Protein AF-A0A3C0EM94-F1 (afdb_monomer_lite)

Structure (mmCIF, N/CA/C/O backbone):
data_AF-A0A3C0EM94-F1
#
_entry.id   AF-A0A3C0EM94-F1
#
loop_
_atom_site.group_PDB
_atom_site.id
_atom_site.type_symbol
_atom_site.label_atom_id
_atom_site.label_alt_id
_atom_site.label_comp_id
_atom_site.label_asym_id
_atom_site.label_entity_id
_atom_site.label_seq_id
_atom_site.pdbx_PDB_ins_code
_atom_site.Cartn_x
_atom_site.Cartn_y
_atom_site.Cartn_z
_atom_site.occupancy
_atom_site.B_iso_or_equiv
_atom_site.auth_seq_id
_atom_site.auth_comp_id
_atom_site.auth_asym_id
_atom_site.auth_atom_id
_atom_site.pdbx_PDB_model_num
ATOM 1 N N . SER A 1 1 ? -42.326 4.559 44.329 1.00 45.78 1 SER A N 1
ATOM 2 C CA . SER A 1 1 ? -42.150 3.685 43.153 1.00 45.78 1 SER A CA 1
ATOM 3 C C . SER A 1 1 ? -40.694 3.763 42.731 1.00 45.78 1 SER A C 1
ATOM 5 O O . SER A 1 1 ? -40.239 4.816 42.312 1.00 45.78 1 SER A O 1
ATOM 7 N N . HIS A 1 2 ? -39.934 2.692 42.957 1.00 42.72 2 HIS A N 1
ATOM 8 C CA . HIS A 1 2 ? -38.521 2.611 42.589 1.00 42.72 2 HIS A CA 1
ATOM 9 C C . HIS A 1 2 ? -38.397 2.424 41.073 1.00 42.72 2 HIS A C 1
ATOM 11 O O . HIS A 1 2 ? -38.688 1.345 40.566 1.00 42.72 2 HIS A O 1
ATOM 17 N N . THR A 1 3 ? -37.964 3.449 40.345 1.00 49.56 3 THR A N 1
ATOM 18 C CA . THR A 1 3 ? -37.398 3.264 39.005 1.00 49.56 3 THR A CA 1
ATOM 19 C C . THR A 1 3 ? -35.931 2.904 39.175 1.00 49.56 3 THR A C 1
ATOM 21 O O . THR A 1 3 ? -35.095 3.750 39.486 1.00 49.56 3 THR A O 1
ATOM 24 N N . VAL A 1 4 ? -35.656 1.608 39.050 1.00 52.59 4 VAL A N 1
ATOM 25 C CA . VAL A 1 4 ? -34.315 1.033 38.952 1.00 52.59 4 VAL A CA 1
ATOM 26 C C . VAL A 1 4 ? -33.587 1.729 37.804 1.00 52.59 4 VAL A C 1
ATOM 28 O O . VAL A 1 4 ? -34.083 1.754 36.679 1.00 52.59 4 VAL A O 1
ATOM 31 N N . GLY A 1 5 ? -32.441 2.337 38.118 1.00 50.72 5 GLY A N 1
ATOM 32 C CA . GLY A 1 5 ? -31.583 3.008 37.153 1.00 50.72 5 GLY A CA 1
ATOM 33 C C . GLY A 1 5 ? -31.164 2.039 36.056 1.00 50.72 5 GLY A C 1
ATOM 34 O O . GLY A 1 5 ? -30.482 1.048 36.317 1.00 50.72 5 GLY A O 1
ATOM 35 N N . GLN A 1 6 ? -31.587 2.318 34.826 1.00 58.25 6 GLN A N 1
ATOM 36 C CA . GLN A 1 6 ? -31.004 1.676 33.662 1.00 58.25 6 GLN A CA 1
ATOM 37 C C . GLN A 1 6 ? -29.592 2.234 33.493 1.00 58.25 6 GLN A C 1
ATOM 39 O O . GLN A 1 6 ? -29.409 3.368 33.058 1.00 58.25 6 GLN A O 1
ATOM 44 N N . ASN A 1 7 ? -28.590 1.446 33.878 1.00 53.03 7 ASN A N 1
ATOM 45 C CA . ASN A 1 7 ? -27.208 1.722 33.516 1.00 53.03 7 ASN A CA 1
ATOM 46 C C . ASN A 1 7 ? -27.078 1.518 32.004 1.00 53.03 7 ASN A C 1
ATOM 48 O O . ASN A 1 7 ? -26.992 0.387 31.525 1.00 53.03 7 ASN A O 1
ATOM 52 N N . VAL A 1 8 ? -27.101 2.619 31.252 1.00 62.50 8 VAL A N 1
ATOM 53 C CA . VAL A 1 8 ? -26.772 2.624 29.826 1.00 62.50 8 VAL A CA 1
ATOM 54 C C . VAL A 1 8 ? -25.312 2.193 29.710 1.00 62.50 8 VAL A C 1
ATOM 56 O O . VAL A 1 8 ? -24.401 2.934 30.071 1.00 62.50 8 VAL A O 1
ATOM 59 N N . THR A 1 9 ? -25.089 0.954 29.279 1.00 63.19 9 THR A N 1
ATOM 60 C CA . THR A 1 9 ? -23.738 0.440 29.049 1.00 63.19 9 THR A CA 1
ATOM 61 C C . THR A 1 9 ? -23.296 0.960 27.689 1.00 63.19 9 THR A C 1
ATOM 63 O O . THR A 1 9 ? -23.836 0.541 26.669 1.00 63.19 9 THR A O 1
ATOM 66 N N . GLN A 1 10 ? -22.366 1.914 27.666 1.00 67.06 10 GLN A N 1
ATOM 67 C CA . GLN A 1 10 ? -21.742 2.345 26.417 1.00 67.06 10 GLN A CA 1
ATOM 68 C C . GLN A 1 10 ? -20.903 1.189 25.864 1.00 67.06 10 GLN A C 1
ATOM 70 O O . GLN A 1 10 ? -20.010 0.685 26.544 1.00 67.06 10 GLN A O 1
ATOM 75 N N . VAL A 1 11 ? -21.217 0.751 24.645 1.00 73.56 11 VAL A N 1
ATOM 76 C CA . VAL A 1 11 ? -20.490 -0.313 23.947 1.00 73.56 11 VAL A CA 1
ATOM 77 C C . VAL A 1 11 ? -19.697 0.326 22.819 1.00 73.56 11 VAL A C 1
ATOM 79 O O . VAL A 1 11 ? -20.284 0.754 21.832 1.00 73.56 11 VAL A O 1
ATOM 82 N N . SER A 1 12 ? -18.375 0.381 22.960 1.00 83.94 12 SER A N 1
ATOM 83 C CA . SER A 1 12 ? -17.473 0.786 21.878 1.00 83.94 12 SER A CA 1
ATOM 84 C C . SER A 1 12 ? -17.062 -0.434 21.060 1.00 83.94 12 SER A C 1
ATOM 86 O O . SER A 1 12 ? -16.768 -1.490 21.625 1.00 83.94 12 SER A O 1
ATOM 88 N N . VAL A 1 13 ? -17.030 -0.294 19.736 1.00 89.50 13 VAL A N 1
ATOM 89 C CA . VAL A 1 13 ? -16.733 -1.387 18.806 1.00 89.50 13 VAL A CA 1
ATOM 90 C C . VAL A 1 13 ? -15.580 -1.007 17.890 1.00 89.50 13 VAL A C 1
ATOM 92 O O . VAL A 1 13 ? -15.567 0.054 17.267 1.00 89.50 13 VAL A O 1
ATOM 95 N N . THR A 1 14 ? -14.630 -1.927 17.774 1.00 91.12 14 THR A N 1
ATOM 96 C CA . THR A 1 14 ? -13.482 -1.817 16.881 1.00 91.12 14 THR A CA 1
ATOM 97 C C . THR A 1 14 ? -13.530 -2.943 15.856 1.00 91.12 14 THR A C 1
ATOM 99 O O . THR A 1 14 ? -13.679 -4.109 16.225 1.00 91.12 14 THR A O 1
ATOM 102 N N . VAL A 1 15 ? -13.399 -2.600 14.575 1.00 93.38 15 VAL A N 1
ATOM 103 C CA . VAL A 1 15 ? -13.449 -3.547 13.456 1.00 93.38 15 VAL A CA 1
ATOM 104 C C . VAL A 1 15 ? -12.111 -3.536 12.725 1.00 93.38 15 VAL A C 1
ATOM 106 O O . VAL A 1 15 ? -11.741 -2.547 12.095 1.00 93.38 15 VAL A O 1
ATOM 109 N N . ASN A 1 16 ? -11.396 -4.657 12.787 1.00 94.12 16 ASN A N 1
ATOM 110 C CA . ASN A 1 16 ? -10.109 -4.819 12.116 1.00 94.12 16 ASN A CA 1
ATOM 111 C C . ASN A 1 16 ? -10.324 -5.503 10.769 1.00 94.12 16 ASN A C 1
ATOM 113 O O . ASN A 1 16 ? -10.858 -6.612 10.723 1.00 94.12 16 ASN A O 1
ATOM 117 N N . ILE A 1 17 ? -9.875 -4.873 9.687 1.00 94.56 17 ILE A N 1
ATOM 118 C CA . ILE A 1 17 ? -10.061 -5.393 8.330 1.00 94.56 17 ILE A CA 1
ATOM 119 C C . ILE A 1 17 ? -8.686 -5.696 7.718 1.00 94.56 17 ILE A C 1
ATOM 121 O O . ILE A 1 17 ? -7.847 -4.797 7.653 1.00 94.56 17 ILE A O 1
ATOM 125 N N . PRO A 1 18 ? -8.420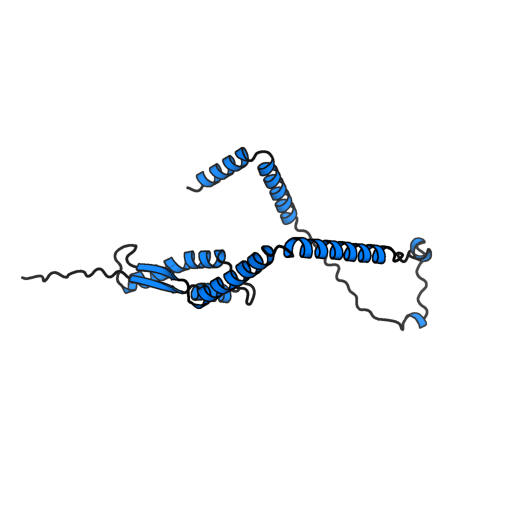 -6.936 7.272 1.00 94.44 18 PRO A N 1
ATOM 126 C CA . PRO A 1 18 ? -7.166 -7.285 6.600 1.00 94.44 18 PRO A CA 1
ATOM 127 C C . PRO A 1 18 ? -6.931 -6.480 5.312 1.00 94.44 18 PRO A C 1
ATOM 129 O O . PRO A 1 18 ? -7.873 -6.262 4.549 1.00 94.44 18 PRO A O 1
ATOM 132 N N . ARG A 1 19 ? -5.679 -6.105 5.011 1.00 91.81 19 ARG A N 1
ATOM 133 C CA . ARG A 1 19 ? -5.297 -5.448 3.739 1.00 91.81 19 ARG A CA 1
ATOM 134 C C . ARG A 1 19 ? -5.747 -6.253 2.512 1.00 91.81 19 ARG A C 1
ATOM 136 O O . ARG A 1 19 ? -6.286 -5.688 1.560 1.00 91.81 19 ARG A O 1
ATOM 143 N N . THR A 1 20 ? -5.598 -7.574 2.561 1.00 91.31 20 THR A N 1
ATOM 144 C CA . THR A 1 20 ? -6.048 -8.539 1.537 1.00 91.31 20 THR A CA 1
ATOM 145 C C . THR A 1 20 ? -7.516 -8.389 1.127 1.00 91.31 20 THR A C 1
ATOM 147 O O . THR A 1 20 ? -7.840 -8.627 -0.037 1.00 91.31 20 THR A O 1
ATOM 150 N N . TYR A 1 21 ? -8.405 -7.937 2.019 1.00 92.38 21 TYR A N 1
ATOM 151 C CA . TYR A 1 21 ? -9.803 -7.655 1.667 1.00 92.38 21 TYR A CA 1
ATOM 152 C C . TYR A 1 21 ? -9.917 -6.522 0.634 1.00 92.38 21 TYR A C 1
ATOM 154 O O . TYR A 1 21 ? -10.627 -6.654 -0.366 1.00 92.38 21 TYR A O 1
ATOM 162 N N . PHE A 1 22 ? -9.184 -5.425 0.845 1.00 92.12 22 PHE A N 1
ATOM 163 C CA . PHE A 1 22 ? -9.180 -4.279 -0.068 1.00 92.12 22 PHE A CA 1
ATOM 164 C C . PHE A 1 22 ? -8.508 -4.638 -1.396 1.00 92.12 22 PHE A C 1
ATOM 166 O O . PHE A 1 22 ? -9.052 -4.345 -2.460 1.00 92.12 22 PHE A O 1
ATOM 173 N N . VAL A 1 23 ? -7.390 -5.369 -1.343 1.00 90.19 23 VAL A N 1
ATOM 174 C CA . VAL A 1 23 ? -6.701 -5.889 -2.537 1.00 90.19 23 VAL A CA 1
ATOM 175 C C . VAL A 1 23 ? -7.633 -6.762 -3.379 1.00 90.19 23 VAL A C 1
ATOM 177 O O . VAL A 1 23 ? -7.757 -6.551 -4.586 1.00 90.19 23 VAL A O 1
ATOM 180 N N . GLY A 1 24 ? -8.336 -7.710 -2.750 1.00 88.75 24 GLY A N 1
ATOM 181 C CA . GLY A 1 24 ? -9.283 -8.590 -3.434 1.00 88.75 24 GLY A CA 1
ATOM 182 C C . GLY A 1 24 ? -10.396 -7.812 -4.134 1.00 88.75 24 GLY A C 1
ATOM 183 O O . GLY A 1 24 ? -10.719 -8.093 -5.286 1.00 88.75 24 GLY A O 1
ATOM 184 N N . ARG A 1 25 ? -10.930 -6.773 -3.488 1.00 89.75 25 ARG A N 1
ATOM 185 C CA . ARG A 1 25 ? -11.947 -5.900 -4.088 1.00 89.75 25 ARG A CA 1
ATOM 186 C C . ARG A 1 25 ? -11.452 -5.110 -5.295 1.00 89.75 25 ARG A C 1
ATOM 188 O O . ARG A 1 25 ? -12.186 -4.988 -6.277 1.00 89.75 25 ARG A O 1
ATOM 195 N N . ILE A 1 26 ? -10.236 -4.572 -5.232 1.00 89.62 26 ILE A N 1
ATOM 196 C CA . ILE A 1 26 ? -9.635 -3.826 -6.348 1.00 89.62 26 ILE A CA 1
ATOM 197 C C . ILE A 1 26 ? -9.438 -4.757 -7.550 1.00 89.62 26 ILE A C 1
ATOM 199 O O . ILE A 1 26 ? -9.823 -4.404 -8.668 1.00 89.62 26 ILE A O 1
ATOM 203 N N . LYS A 1 27 ? -8.936 -5.976 -7.306 1.00 87.62 27 LYS A N 1
ATOM 204 C CA . LYS A 1 27 ? -8.784 -7.014 -8.336 1.00 87.62 27 LYS A CA 1
ATOM 205 C C . LYS A 1 27 ? -10.128 -7.433 -8.940 1.00 87.62 27 LYS A C 1
ATOM 207 O O . LYS A 1 27 ? -10.249 -7.504 -10.157 1.00 87.62 27 LYS A O 1
ATOM 212 N N . MET A 1 28 ? -11.170 -7.621 -8.123 1.00 84.06 28 MET A N 1
ATOM 213 C CA . MET A 1 28 ? -12.522 -7.958 -8.607 1.00 84.06 28 MET A CA 1
ATOM 214 C C . MET A 1 28 ? -13.139 -6.879 -9.506 1.00 84.06 28 MET A C 1
ATOM 216 O O . MET A 1 28 ? -13.949 -7.193 -10.372 1.00 84.06 28 MET A O 1
ATOM 220 N N . ARG A 1 29 ? -12.768 -5.610 -9.314 1.00 82.56 29 ARG A N 1
ATOM 221 C CA . ARG A 1 29 ? -13.215 -4.496 -10.162 1.00 82.56 29 ARG A CA 1
ATOM 222 C C . ARG A 1 29 ? -12.409 -4.342 -11.455 1.00 82.56 29 ARG A C 1
ATOM 224 O O . ARG A 1 29 ? -12.747 -3.468 -12.246 1.00 82.56 29 ARG A O 1
ATOM 231 N N . GLY A 1 30 ? -11.356 -5.137 -11.656 1.00 76.00 30 GLY A N 1
ATOM 232 C CA . GLY A 1 30 ? -10.484 -5.041 -12.830 1.00 76.00 30 GLY A CA 1
ATOM 233 C C . GLY A 1 30 ? -9.676 -3.742 -12.897 1.00 76.00 30 GLY A C 1
ATOM 234 O O . GLY A 1 30 ? -9.257 -3.344 -13.977 1.00 76.00 30 GLY A O 1
ATOM 235 N N . VAL A 1 31 ? -9.493 -3.062 -11.758 1.00 66.38 31 VAL A N 1
ATOM 236 C CA . VAL A 1 31 ? -8.734 -1.799 -11.675 1.00 66.38 31 VAL A CA 1
ATOM 237 C C . VAL A 1 31 ? -7.229 -2.068 -11.733 1.00 66.38 31 VAL A C 1
ATOM 239 O O . VAL A 1 31 ? -6.497 -1.288 -12.327 1.00 66.38 31 VAL A O 1
ATOM 242 N N . ALA A 1 32 ? -6.785 -3.213 -11.206 1.00 62.69 32 ALA A N 1
ATOM 243 C CA . ALA A 1 32 ? -5.450 -3.743 -11.455 1.00 62.69 32 ALA A CA 1
ATOM 244 C C . ALA A 1 32 ? -5.496 -4.710 -12.650 1.00 62.69 32 ALA A C 1
ATOM 246 O O . ALA A 1 32 ? -6.350 -5.599 -12.705 1.00 62.69 32 ALA A O 1
ATOM 247 N N . ALA A 1 33 ? -4.589 -4.537 -13.613 1.00 53.25 33 ALA A N 1
ATOM 248 C CA . ALA A 1 33 ? -4.493 -5.406 -14.781 1.00 53.25 33 ALA A CA 1
ATOM 249 C C . ALA A 1 33 ? -3.998 -6.811 -14.379 1.00 53.25 33 ALA A C 1
ATOM 251 O O . ALA A 1 33 ? -2.836 -6.996 -14.017 1.00 53.25 33 ALA A O 1
ATOM 252 N N . GLY A 1 34 ? -4.874 -7.815 -14.471 1.00 63.50 34 GLY A N 1
ATOM 253 C CA . GLY A 1 34 ? -4.520 -9.223 -14.256 1.00 63.50 34 GLY A CA 1
ATOM 254 C C . GLY A 1 34 ? -4.060 -9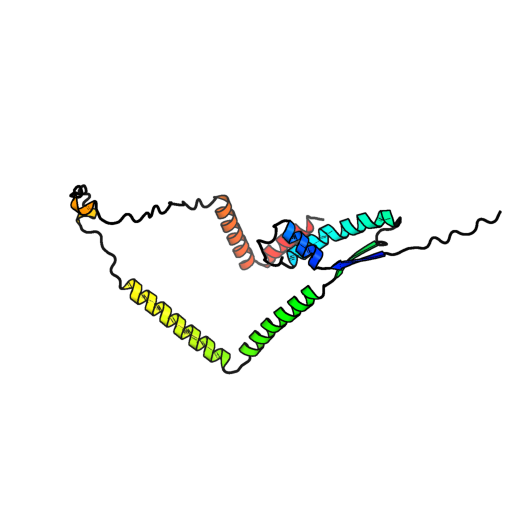.541 -12.827 1.00 63.50 34 GLY A C 1
ATOM 255 O O . GLY A 1 34 ? -4.683 -9.124 -11.854 1.00 63.50 34 GLY A O 1
ATOM 256 N N . ASP A 1 35 ? -2.972 -10.307 -12.701 1.00 62.38 35 ASP A N 1
ATOM 257 C CA . ASP A 1 35 ? -2.413 -10.733 -11.407 1.00 62.38 35 ASP A CA 1
ATOM 258 C C . ASP A 1 35 ? -1.606 -9.646 -10.677 1.00 62.38 35 ASP A C 1
ATOM 260 O O . ASP A 1 35 ? -1.184 -9.868 -9.537 1.00 62.38 35 ASP A O 1
ATOM 264 N N . ALA A 1 36 ? -1.418 -8.471 -11.292 1.00 72.69 36 ALA A N 1
ATOM 265 C CA . ALA A 1 36 ? -0.646 -7.379 -10.711 1.00 72.69 36 ALA A CA 1
ATOM 266 C C . ALA A 1 36 ? -1.192 -6.984 -9.330 1.00 72.69 36 ALA A C 1
ATOM 268 O O . ALA A 1 36 ? -2.405 -6.876 -9.113 1.00 72.69 36 ALA A O 1
ATOM 269 N N . GLU A 1 37 ? -0.290 -6.809 -8.364 1.00 78.81 37 GLU A N 1
ATOM 270 C CA . GLU A 1 37 ? -0.681 -6.333 -7.044 1.00 78.81 37 GLU A CA 1
ATOM 271 C C . GLU A 1 37 ? -1.043 -4.842 -7.128 1.00 78.81 37 GLU A C 1
ATOM 273 O O . GLU A 1 37 ? -0.265 -4.074 -7.700 1.00 78.81 37 GLU A O 1
ATOM 278 N N . PRO A 1 38 ? -2.212 -4.426 -6.601 1.00 85.25 38 PRO A N 1
ATOM 279 C CA . PRO A 1 38 ? -2.580 -3.021 -6.538 1.00 85.25 38 PRO A CA 1
ATOM 280 C C . PRO A 1 38 ? -1.513 -2.199 -5.821 1.00 85.25 38 PRO A C 1
ATOM 282 O O . PRO A 1 38 ? -0.927 -2.639 -4.827 1.00 85.25 38 PRO A O 1
ATOM 285 N N . THR A 1 39 ? -1.291 -0.991 -6.319 1.00 87.44 39 THR A N 1
ATOM 286 C CA . THR A 1 39 ? -0.403 -0.020 -5.687 1.00 87.44 39 THR A CA 1
ATOM 287 C C . THR A 1 39 ? -0.944 0.397 -4.318 1.00 87.44 39 THR A C 1
ATOM 289 O O . THR A 1 39 ? -2.145 0.322 -4.046 1.00 87.44 39 THR A O 1
ATOM 292 N N . GLU A 1 40 ? -0.058 0.857 -3.432 1.00 85.88 40 GLU A N 1
ATOM 293 C C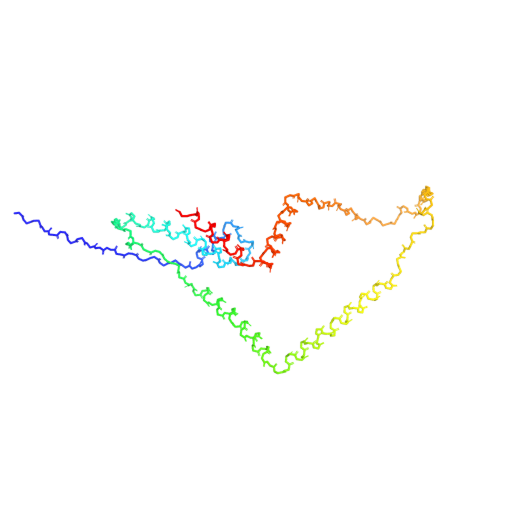A . GLU A 1 40 ? -0.468 1.269 -2.084 1.00 85.88 40 GLU A CA 1
ATOM 294 C C . GLU A 1 40 ? -1.431 2.469 -2.116 1.00 85.88 40 GLU A C 1
ATOM 296 O O . GLU A 1 40 ? -2.356 2.537 -1.310 1.00 85.88 40 GLU A O 1
ATOM 301 N N . ASP A 1 41 ? -1.293 3.354 -3.106 1.00 88.38 41 ASP A N 1
ATOM 302 C CA . ASP A 1 41 ? -2.195 4.492 -3.303 1.00 88.38 41 ASP A CA 1
ATOM 303 C C . ASP A 1 41 ? -3.612 4.042 -3.692 1.00 88.38 41 ASP A C 1
ATOM 305 O O . ASP A 1 41 ? -4.603 4.561 -3.172 1.00 88.38 41 ASP A O 1
ATOM 309 N N . GLU A 1 42 ? -3.736 3.029 -4.557 1.00 88.81 42 GLU A N 1
ATOM 310 C CA . GLU A 1 42 ? -5.031 2.443 -4.927 1.00 88.81 42 GLU A CA 1
ATOM 311 C C . GLU A 1 42 ? -5.710 1.769 -3.732 1.00 88.81 42 GLU A C 1
ATOM 313 O O . GLU A 1 42 ? -6.926 1.886 -3.548 1.00 88.81 42 GLU A O 1
ATOM 318 N N . ILE A 1 43 ? -4.922 1.093 -2.895 1.00 90.75 43 ILE A N 1
ATOM 319 C CA . ILE A 1 43 ? -5.406 0.459 -1.668 1.00 90.75 43 ILE A CA 1
ATOM 320 C C . ILE A 1 43 ? -5.873 1.522 -0.683 1.00 90.75 43 ILE A C 1
ATOM 322 O O . ILE A 1 43 ? -6.988 1.422 -0.173 1.00 90.75 43 ILE A O 1
ATOM 326 N N . GLN A 1 44 ? -5.087 2.574 -0.464 1.00 91.81 44 GLN A N 1
ATOM 327 C CA . GLN A 1 44 ? -5.453 3.652 0.448 1.00 91.81 44 GLN A CA 1
ATOM 328 C C . GLN A 1 44 ? -6.708 4.403 -0.027 1.00 91.81 44 GLN A C 1
ATOM 330 O O . GLN A 1 44 ? -7.570 4.766 0.783 1.00 91.81 44 GLN A O 1
ATOM 335 N N . ALA A 1 45 ? -6.863 4.590 -1.339 1.00 92.25 45 ALA A N 1
ATOM 336 C CA . ALA A 1 45 ? -8.072 5.155 -1.928 1.00 92.25 45 ALA A CA 1
ATOM 337 C C . ALA A 1 45 ? -9.306 4.268 -1.687 1.00 92.25 45 ALA A C 1
ATOM 339 O O . ALA A 1 45 ? -10.387 4.787 -1.396 1.00 92.25 45 ALA A O 1
ATOM 340 N N . GLU A 1 46 ? -9.165 2.943 -1.774 1.00 92.12 46 GLU A N 1
ATOM 341 C CA . GLU A 1 46 ? -10.249 2.002 -1.471 1.00 92.12 46 GLU A CA 1
ATOM 342 C C . GLU A 1 46 ? -10.590 1.989 0.024 1.00 92.12 46 GLU A C 1
ATOM 344 O O . GLU A 1 46 ? -11.762 2.054 0.392 1.00 92.12 46 GLU A O 1
ATOM 349 N N . VAL A 1 47 ? -9.578 1.983 0.892 1.00 94.19 47 VAL A N 1
ATOM 350 C CA . VAL A 1 47 ? -9.732 2.052 2.353 1.00 94.19 47 VAL A CA 1
ATOM 351 C C . VAL A 1 47 ? -10.520 3.300 2.751 1.00 94.19 47 VAL A C 1
ATOM 353 O O . VAL A 1 47 ? -11.479 3.214 3.516 1.00 94.19 47 VAL A O 1
ATOM 356 N N . THR A 1 48 ? -10.177 4.453 2.177 1.00 94.56 48 THR A N 1
ATOM 357 C CA . THR A 1 48 ? -10.828 5.736 2.489 1.00 94.56 48 THR A CA 1
ATOM 358 C C . THR A 1 48 ? -12.308 5.748 2.089 1.00 94.56 48 THR A C 1
ATOM 360 O O . THR A 1 48 ? -13.122 6.400 2.740 1.00 94.56 48 THR A O 1
ATOM 363 N N . LYS A 1 49 ? -12.684 4.990 1.053 1.00 92.62 49 LYS A N 1
ATOM 364 C CA . LYS A 1 49 ? -14.079 4.838 0.612 1.00 92.62 49 LYS A CA 1
ATOM 365 C C . LYS A 1 49 ? -14.851 3.822 1.451 1.00 92.62 49 LYS A C 1
ATOM 367 O O . LYS A 1 49 ? -16.036 4.009 1.713 1.00 92.62 49 LYS A O 1
ATOM 372 N N . GLU A 1 50 ? -14.197 2.738 1.857 1.00 93.56 50 GLU A N 1
ATOM 373 C CA . GLU A 1 50 ? -14.872 1.579 2.440 1.00 93.56 50 GLU A CA 1
ATOM 374 C C . GLU A 1 50 ? -14.958 1.596 3.963 1.00 93.56 50 GLU A C 1
ATOM 376 O O . GLU A 1 50 ? -15.957 1.123 4.504 1.00 93.56 50 GLU A O 1
ATOM 381 N N . LEU A 1 51 ? -13.977 2.162 4.672 1.00 94.50 51 LEU A N 1
ATOM 382 C CA . LEU A 1 51 ? -14.048 2.239 6.135 1.00 94.50 51 LEU A CA 1
ATOM 383 C C . LEU A 1 51 ? -15.299 2.992 6.625 1.00 94.50 51 LEU A C 1
ATOM 385 O O . LEU A 1 51 ? -16.009 2.422 7.456 1.00 94.50 51 LEU A O 1
ATOM 389 N N . PRO A 1 52 ? -15.660 4.180 6.089 1.00 94.06 52 PRO A N 1
ATOM 390 C CA . PRO A 1 52 ? -16.873 4.880 6.518 1.00 94.06 52 PRO A CA 1
ATOM 391 C C . PRO A 1 52 ? -18.138 4.064 6.248 1.00 94.06 52 PRO A C 1
ATOM 393 O O . PRO A 1 52 ? -19.021 3.977 7.093 1.00 94.06 52 PRO A O 1
ATOM 396 N N . ARG A 1 53 ? -18.194 3.376 5.100 1.00 93.31 53 ARG A N 1
ATOM 397 C CA . ARG A 1 53 ? -19.319 2.503 4.749 1.00 93.31 53 ARG A CA 1
ATOM 398 C C . ARG A 1 53 ? -19.489 1.362 5.754 1.00 93.31 53 ARG A C 1
ATOM 400 O O . ARG A 1 53 ? -20.618 1.015 6.093 1.00 93.31 53 ARG A O 1
ATOM 407 N N . ILE A 1 54 ? -18.392 0.757 6.207 1.00 92.38 54 ILE A N 1
ATOM 408 C CA . ILE A 1 54 ? -18.423 -0.314 7.212 1.00 92.38 54 ILE A CA 1
ATOM 409 C C . ILE A 1 54 ? -18.857 0.246 8.573 1.00 92.38 54 ILE A C 1
ATOM 411 O O . ILE A 1 54 ? -19.689 -0.366 9.245 1.00 92.38 54 ILE A O 1
ATOM 415 N N . GLU A 1 55 ? -18.359 1.422 8.963 1.00 92.62 55 GLU A N 1
ATOM 416 C CA . GLU A 1 55 ? -18.793 2.108 10.188 1.00 92.62 55 GLU A CA 1
ATOM 417 C C . GLU A 1 55 ? -20.303 2.405 10.167 1.00 92.62 55 GLU A C 1
ATOM 419 O O . GLU A 1 55 ? -21.005 2.106 11.139 1.00 92.62 55 GLU A O 1
ATOM 424 N N . ASP A 1 56 ? -20.827 2.894 9.041 1.00 91.94 56 ASP A N 1
ATOM 425 C CA . ASP A 1 56 ? -22.251 3.195 8.848 1.00 91.94 56 ASP A CA 1
ATOM 426 C C . ASP A 1 56 ? -23.136 1.941 8.885 1.00 91.94 56 ASP A C 1
ATOM 428 O O . ASP A 1 56 ? -24.277 1.999 9.340 1.00 91.94 56 ASP A O 1
ATOM 432 N N . GLN A 1 57 ? -22.626 0.787 8.444 1.00 90.69 57 GLN A N 1
ATOM 433 C CA . GLN A 1 57 ? -23.357 -0.484 8.505 1.00 90.69 57 GLN A CA 1
ATOM 434 C C . GLN A 1 57 ? -23.442 -1.051 9.925 1.00 90.69 57 GLN A C 1
ATOM 436 O O . GLN A 1 57 ? -24.452 -1.655 10.288 1.00 90.69 57 GLN A O 1
ATOM 441 N N . VAL A 1 58 ? -22.397 -0.867 10.733 1.00 91.12 58 VAL A N 1
ATOM 442 C CA . VAL A 1 58 ? -22.320 -1.420 12.094 1.00 91.12 58 VAL A CA 1
ATOM 443 C C . VAL A 1 58 ? -23.006 -0.511 13.116 1.00 91.12 58 VAL A C 1
ATOM 445 O O . VAL A 1 58 ? -23.637 -1.008 14.049 1.00 91.12 58 VAL A O 1
ATOM 448 N N . SER A 1 59 ? -22.949 0.808 12.924 1.00 89.31 59 SER A N 1
ATOM 449 C CA . SER A 1 59 ? -23.557 1.806 13.817 1.00 89.31 59 SER A CA 1
ATOM 450 C C . SER A 1 59 ? -25.029 1.532 14.191 1.00 89.31 59 SER A C 1
ATOM 452 O O . SER A 1 59 ? -25.334 1.529 15.390 1.00 89.31 59 SER A O 1
ATOM 454 N N . PRO A 1 60 ? -25.954 1.237 13.249 1.00 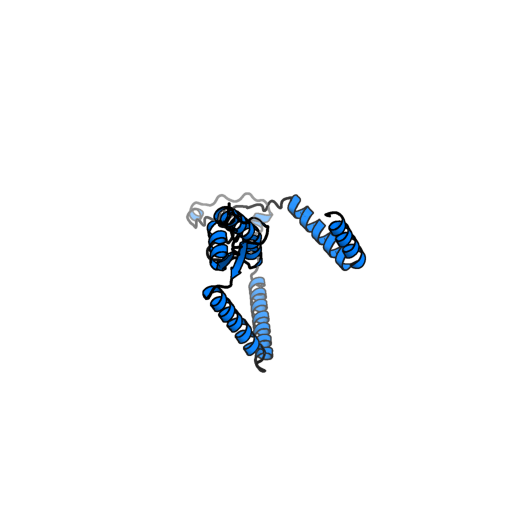89.19 60 PRO A N 1
ATOM 455 C CA . PRO A 1 60 ? -27.348 0.945 13.591 1.00 89.19 60 PRO A CA 1
ATOM 456 C C . PRO A 1 60 ? -27.526 -0.386 14.334 1.00 89.19 60 PRO A C 1
ATOM 458 O O . PRO A 1 60 ? -28.465 -0.518 15.116 1.00 89.19 60 PRO A O 1
ATOM 461 N N . LEU A 1 61 ? -26.630 -1.362 14.145 1.00 86.88 61 LEU A N 1
ATOM 462 C CA . LEU A 1 61 ? -26.733 -2.680 14.788 1.00 86.88 61 LEU A CA 1
ATOM 463 C C . LEU A 1 61 ? -26.479 -2.617 16.296 1.00 86.88 61 LEU A C 1
ATOM 465 O O . LEU A 1 61 ? -27.006 -3.438 17.043 1.00 86.88 61 LEU A O 1
ATOM 469 N N . ILE A 1 62 ? -25.695 -1.635 16.742 1.00 85.50 62 ILE A N 1
ATOM 470 C CA . ILE A 1 62 ? -25.371 -1.430 18.158 1.00 85.50 62 ILE A CA 1
ATOM 471 C C . ILE A 1 62 ? -26.080 -0.218 18.765 1.00 85.50 62 ILE A C 1
ATOM 473 O O . ILE A 1 62 ? -25.807 0.135 19.909 1.00 85.50 62 ILE A O 1
ATOM 477 N N . SER A 1 63 ? -26.984 0.425 18.014 1.00 82.19 63 SER A N 1
ATOM 478 C CA . SER A 1 63 ? -27.636 1.677 18.425 1.00 82.19 63 SER A CA 1
ATOM 479 C C . SER A 1 63 ? -26.623 2.741 18.873 1.00 82.19 63 SER A C 1
ATOM 481 O O . SER A 1 63 ? -26.812 3.396 19.899 1.00 82.19 63 SER A O 1
ATOM 483 N N . ALA A 1 64 ? -25.519 2.884 18.129 1.00 78.44 64 ALA A N 1
ATOM 484 C CA . ALA A 1 64 ? -24.481 3.862 18.437 1.00 78.44 64 ALA A CA 1
ATOM 485 C C . ALA A 1 64 ? -25.078 5.278 18.439 1.00 78.44 64 ALA A C 1
ATOM 487 O O . ALA A 1 64 ? -25.568 5.750 17.415 1.00 78.44 64 ALA A O 1
ATOM 488 N N . ALA A 1 65 ? -25.050 5.942 19.597 1.00 69.38 65 ALA A N 1
ATOM 489 C CA . ALA A 1 65 ? -25.621 7.278 19.763 1.00 69.38 65 ALA A CA 1
ATOM 490 C C . ALA A 1 65 ? -24.710 8.388 19.207 1.00 69.38 65 ALA A C 1
ATOM 492 O O . ALA A 1 65 ? -25.208 9.386 18.692 1.00 69.38 65 ALA A O 1
ATOM 493 N N . ASP A 1 66 ? -23.388 8.193 19.273 1.00 75.25 66 ASP A N 1
ATOM 494 C CA . ASP A 1 66 ? -22.383 9.210 18.957 1.00 75.25 66 ASP A CA 1
ATOM 495 C C . ASP A 1 66 ? -21.436 8.771 17.829 1.00 75.25 66 ASP A C 1
ATOM 497 O O . ASP A 1 66 ? -21.094 7.591 17.680 1.00 75.25 66 ASP A O 1
ATOM 501 N N . LYS A 1 67 ? -20.938 9.749 17.059 1.00 68.12 67 LYS A N 1
ATOM 502 C CA . LYS A 1 67 ? -19.877 9.517 16.067 1.00 68.12 67 LYS A CA 1
ATOM 503 C C . LYS A 1 67 ? -18.589 9.098 16.785 1.00 68.12 67 LYS A C 1
ATOM 505 O O . LYS A 1 67 ? -18.074 9.835 17.618 1.00 68.12 67 LYS A O 1
ATOM 510 N N . GLY A 1 68 ? -18.049 7.933 16.423 1.00 74.44 68 GLY A N 1
ATOM 511 C CA . GLY A 1 68 ? -16.794 7.395 16.967 1.00 74.44 68 GLY A CA 1
ATOM 512 C C . GLY A 1 68 ? -16.937 6.226 17.944 1.00 74.44 68 GLY A C 1
ATOM 513 O O . GLY A 1 68 ? -15.923 5.681 18.368 1.00 74.44 68 GLY A O 1
ATOM 514 N N . VAL A 1 69 ? -18.166 5.799 18.247 1.00 84.44 69 VAL A N 1
ATOM 515 C CA . VAL A 1 69 ? -18.437 4.554 18.990 1.00 84.44 69 VAL A CA 1
ATOM 516 C C . VAL A 1 69 ? -18.028 3.319 18.179 1.00 84.44 69 VAL A C 1
ATOM 518 O O . VAL A 1 69 ? -17.565 2.330 18.745 1.00 84.44 69 VAL A O 1
ATOM 521 N N . VAL A 1 70 ? -18.159 3.395 16.854 1.00 88.94 70 VAL A N 1
ATOM 522 C CA . VAL A 1 70 ? -17.655 2.397 15.909 1.00 88.94 70 VAL A CA 1
ATOM 523 C C . VAL A 1 70 ? -16.427 2.962 15.215 1.00 88.94 70 VAL A C 1
ATOM 525 O O . VAL A 1 70 ? -16.469 4.086 14.708 1.00 88.94 70 VAL A O 1
ATOM 528 N N . LYS A 1 71 ? -15.347 2.180 15.186 1.00 91.81 71 LYS A N 1
ATOM 529 C CA . LYS A 1 71 ? -14.155 2.483 14.395 1.00 91.81 71 LYS A CA 1
ATOM 530 C C . LYS A 1 71 ? -13.697 1.284 13.595 1.00 91.81 71 LYS A C 1
ATOM 532 O O . LYS A 1 71 ? -13.488 0.208 14.155 1.00 91.81 71 LYS A O 1
ATOM 537 N N . ALA A 1 72 ? -13.532 1.492 12.296 1.00 93.56 72 ALA A N 1
ATOM 538 C CA . ALA A 1 72 ? -12.973 0.507 11.393 1.00 93.56 72 ALA A CA 1
ATOM 539 C C . ALA A 1 72 ? -11.555 0.923 10.999 1.00 93.56 72 ALA A C 1
ATOM 541 O O . ALA A 1 72 ? -11.300 2.084 10.682 1.00 93.56 72 ALA A O 1
ATOM 542 N N . HIS A 1 73 ? -10.626 -0.028 10.989 1.00 94.38 73 HIS A N 1
ATOM 543 C CA . HIS A 1 73 ? -9.268 0.232 10.527 1.00 94.38 73 HIS A CA 1
ATOM 544 C C . HIS A 1 73 ? -8.692 -0.952 9.765 1.00 94.38 73 HIS A C 1
ATOM 546 O O . HIS A 1 73 ? -8.976 -2.120 10.046 1.00 94.38 73 HIS A O 1
ATOM 552 N N . MET A 1 74 ? -7.851 -0.625 8.787 1.00 94.38 74 MET A N 1
ATOM 553 C CA . MET A 1 74 ? -7.073 -1.619 8.068 1.00 94.38 74 MET A CA 1
ATOM 554 C C . MET A 1 74 ? -5.926 -2.112 8.954 1.00 94.38 74 MET A C 1
ATOM 556 O O . MET A 1 74 ? -5.235 -1.314 9.589 1.00 94.38 74 MET A O 1
ATOM 560 N N . ILE A 1 75 ? -5.712 -3.425 8.975 1.00 93.06 75 ILE A N 1
ATOM 561 C CA . ILE A 1 75 ? -4.541 -4.047 9.590 1.00 93.06 75 ILE A CA 1
ATOM 562 C C . ILE A 1 75 ? -3.688 -4.750 8.527 1.00 93.06 75 ILE A C 1
ATOM 564 O O . ILE A 1 75 ? -4.241 -5.326 7.583 1.00 93.06 75 ILE A O 1
ATOM 568 N N . PRO A 1 76 ? -2.352 -4.760 8.680 1.00 89.06 76 PRO A N 1
ATOM 569 C CA . PRO A 1 76 ? -1.497 -5.637 7.894 1.00 89.06 76 PRO A CA 1
ATOM 570 C C . PRO A 1 76 ? -1.842 -7.097 8.196 1.00 89.06 76 PRO A C 1
ATOM 572 O O . PRO A 1 76 ? -1.953 -7.489 9.359 1.00 89.06 76 PRO A O 1
ATOM 575 N N . ASP A 1 77 ? -1.999 -7.906 7.157 1.00 87.19 77 ASP A N 1
ATOM 576 C CA . ASP A 1 77 ? -2.163 -9.353 7.289 1.00 87.19 77 ASP A CA 1
ATOM 577 C C . ASP A 1 77 ? -0.811 -10.080 7.160 1.00 87.19 77 ASP A C 1
ATOM 579 O O . ASP A 1 77 ? 0.150 -9.522 6.619 1.00 87.19 77 ASP A O 1
ATOM 583 N N . PRO A 1 78 ? -0.678 -11.307 7.695 1.00 81.50 78 PRO A N 1
ATOM 584 C CA . PRO A 1 78 ? 0.586 -12.036 7.675 1.00 81.50 78 PRO A CA 1
ATOM 585 C C . PRO A 1 78 ? 1.143 -12.257 6.265 1.00 81.50 78 PRO A C 1
ATOM 587 O O . PRO A 1 78 ? 2.361 -12.258 6.114 1.00 81.50 78 PRO A O 1
ATOM 590 N N . GLU A 1 79 ? 0.300 -12.396 5.238 1.00 78.25 79 GLU A N 1
ATOM 591 C CA . GLU A 1 79 ? 0.754 -12.522 3.847 1.00 78.25 79 GLU A CA 1
ATOM 592 C C . GLU A 1 79 ? 1.389 -11.218 3.359 1.00 78.25 79 GLU A C 1
ATOM 594 O O . GLU A 1 79 ? 2.518 -11.234 2.872 1.00 78.25 79 GLU A O 1
ATOM 599 N N . SER A 1 80 ? 0.736 -10.078 3.597 1.00 73.75 80 SER A N 1
ATOM 600 C CA . SER A 1 80 ? 1.276 -8.751 3.282 1.00 73.75 80 SER A CA 1
ATOM 601 C C . SER A 1 80 ? 2.573 -8.446 4.043 1.00 73.75 80 SER A C 1
ATOM 603 O O . SER A 1 80 ? 3.513 -7.886 3.482 1.00 73.75 80 SER A O 1
ATOM 605 N N . LEU A 1 81 ? 2.682 -8.884 5.302 1.00 78.44 81 LEU A N 1
ATOM 606 C CA . LEU A 1 81 ? 3.906 -8.755 6.096 1.00 78.44 81 LEU A CA 1
ATOM 607 C C . LEU A 1 81 ? 5.036 -9.648 5.571 1.00 78.44 81 LEU A C 1
ATOM 609 O O . LEU A 1 81 ? 6.199 -9.237 5.578 1.00 78.44 81 LEU A O 1
ATOM 613 N N . LEU A 1 82 ? 4.718 -10.863 5.118 1.00 80.31 82 LEU A N 1
ATOM 614 C CA . LEU A 1 82 ? 5.687 -11.766 4.500 1.00 80.31 82 LEU A CA 1
ATOM 615 C C . LEU A 1 82 ? 6.168 -11.223 3.150 1.00 80.31 82 LEU A C 1
ATOM 617 O O . LEU A 1 82 ? 7.378 -11.187 2.931 1.00 80.31 82 LEU A O 1
ATOM 621 N N . ALA A 1 83 ? 5.259 -10.721 2.311 1.00 74.50 83 ALA A N 1
ATOM 622 C CA . ALA A 1 83 ? 5.585 -10.075 1.041 1.00 74.50 83 ALA A CA 1
ATOM 623 C C . ALA A 1 83 ? 6.487 -8.848 1.248 1.00 74.50 83 ALA A C 1
ATOM 625 O O . ALA A 1 83 ? 7.539 -8.733 0.621 1.00 74.50 83 ALA A O 1
ATOM 626 N N . PHE A 1 84 ? 6.150 -7.983 2.209 1.00 73.88 84 PHE A N 1
ATOM 627 C CA . PHE A 1 84 ? 6.972 -6.826 2.567 1.00 73.88 84 PHE A CA 1
ATOM 628 C C . PHE A 1 84 ? 8.366 -7.232 3.071 1.00 73.88 84 PHE A C 1
ATOM 630 O O . PHE A 1 84 ? 9.381 -6.638 2.698 1.00 73.88 84 PHE A O 1
ATOM 637 N N . ARG A 1 85 ? 8.447 -8.285 3.894 1.00 79.00 85 ARG A N 1
ATOM 638 C CA . ARG A 1 85 ? 9.722 -8.834 4.374 1.00 79.00 85 ARG A CA 1
ATOM 639 C C . ARG A 1 85 ? 10.578 -9.363 3.226 1.00 79.00 85 ARG A C 1
ATOM 641 O O . ARG A 1 85 ? 11.793 -9.176 3.249 1.00 79.00 85 ARG A O 1
ATOM 648 N N . ASP A 1 86 ? 9.976 -10.047 2.262 1.00 76.75 86 ASP A N 1
ATOM 649 C CA . ASP A 1 86 ? 10.704 -10.654 1.150 1.00 76.75 86 ASP A CA 1
ATOM 650 C C . ASP A 1 86 ? 11.144 -9.599 0.115 1.00 76.75 86 ASP A C 1
ATOM 652 O O . ASP A 1 86 ? 12.303 -9.627 -0.302 1.00 76.75 86 ASP A O 1
ATOM 656 N N . ALA A 1 87 ? 10.334 -8.568 -0.151 1.00 74.44 87 ALA A N 1
ATOM 657 C CA . ALA A 1 87 ? 10.764 -7.378 -0.898 1.00 74.44 87 ALA A CA 1
ATOM 658 C C . ALA A 1 87 ? 11.936 -6.648 -0.205 1.00 74.44 87 ALA A C 1
ATOM 660 O O . ALA A 1 87 ? 12.919 -6.251 -0.836 1.00 74.44 87 ALA A O 1
ATOM 661 N N . GLY A 1 88 ? 11.895 -6.540 1.128 1.00 76.69 88 GLY A N 1
ATOM 662 C CA . GLY A 1 88 ? 12.995 -5.990 1.922 1.00 76.69 88 GLY A CA 1
ATOM 663 C C . GLY A 1 88 ? 14.294 -6.802 1.821 1.00 76.69 88 GLY A C 1
ATOM 664 O O . GLY A 1 88 ? 15.386 -6.225 1.857 1.00 76.69 88 GLY A O 1
ATOM 665 N N . LYS A 1 89 ? 14.206 -8.130 1.650 1.00 78.31 89 LYS A N 1
ATOM 666 C CA . LYS A 1 89 ? 15.370 -9.007 1.426 1.00 78.31 89 LYS A CA 1
ATOM 667 C C . LYS A 1 89 ? 15.998 -8.812 0.048 1.00 78.31 89 LYS A C 1
ATOM 669 O O . LYS A 1 89 ? 17.222 -8.849 -0.046 1.00 78.31 89 LYS A O 1
ATOM 674 N N . GLU A 1 90 ? 15.208 -8.580 -1.000 1.00 77.19 90 GLU A N 1
ATOM 675 C CA . GLU A 1 90 ? 15.750 -8.262 -2.330 1.00 77.19 90 GLU A CA 1
ATOM 676 C C . GLU A 1 90 ? 16.513 -6.936 -2.324 1.00 77.19 90 GLU A C 1
ATOM 678 O O . GLU A 1 90 ? 17.669 -6.880 -2.750 1.00 77.19 90 GLU A O 1
ATOM 683 N N . LEU A 1 91 ? 15.915 -5.886 -1.753 1.00 78.00 91 LEU A N 1
ATOM 684 C CA . LEU A 1 91 ? 16.548 -4.571 -1.614 1.00 78.00 91 LEU A CA 1
ATOM 685 C C . LEU A 1 91 ? 17.838 -4.634 -0.787 1.00 78.00 91 LEU A C 1
ATOM 687 O O . LEU A 1 91 ? 18.857 -4.055 -1.170 1.00 78.00 91 LEU A O 1
ATOM 691 N N . THR A 1 92 ? 17.837 -5.374 0.324 1.00 80.75 92 THR A N 1
ATOM 692 C CA . THR A 1 92 ? 19.052 -5.567 1.132 1.00 80.75 92 THR A CA 1
ATOM 693 C C . THR A 1 92 ? 20.084 -6.460 0.447 1.00 80.75 92 THR A C 1
ATOM 695 O O . THR A 1 92 ? 21.277 -6.186 0.572 1.00 80.75 92 THR A O 1
ATOM 698 N N . GLY A 1 93 ? 19.670 -7.470 -0.320 1.00 80.50 93 GLY A N 1
ATOM 699 C CA . GLY A 1 93 ? 20.555 -8.319 -1.119 1.00 80.50 93 GLY A CA 1
ATOM 700 C C . GLY A 1 93 ? 21.265 -7.544 -2.231 1.00 80.50 93 GLY A C 1
ATOM 701 O O . GLY A 1 93 ? 22.487 -7.636 -2.368 1.00 80.50 93 GLY A O 1
ATOM 702 N N . PHE A 1 94 ? 20.529 -6.710 -2.965 1.00 77.81 94 PHE A N 1
ATOM 703 C CA . PHE A 1 94 ? 21.081 -5.821 -3.986 1.00 77.81 94 PHE A CA 1
ATOM 704 C C . PHE A 1 94 ? 21.993 -4.746 -3.374 1.00 77.81 94 PHE A C 1
ATOM 706 O O . PHE A 1 94 ? 23.117 -4.544 -3.836 1.00 77.81 94 PHE A O 1
ATOM 713 N N . ALA A 1 95 ? 21.579 -4.117 -2.270 1.00 79.56 95 ALA A N 1
ATOM 714 C CA . ALA A 1 95 ? 22.410 -3.149 -1.555 1.00 79.56 95 ALA A CA 1
ATOM 715 C C . ALA A 1 95 ? 23.690 -3.783 -0.973 1.00 79.56 95 ALA A C 1
ATOM 717 O O . ALA A 1 95 ? 24.752 -3.158 -0.974 1.00 79.56 95 ALA A O 1
ATOM 718 N N . ALA A 1 96 ? 23.625 -5.030 -0.500 1.00 82.81 96 ALA A N 1
ATOM 719 C CA . ALA A 1 96 ? 24.791 -5.778 -0.032 1.00 82.81 96 ALA A CA 1
ATOM 720 C C . ALA A 1 96 ? 25.738 -6.152 -1.182 1.00 82.81 96 ALA A C 1
ATOM 722 O O . ALA A 1 96 ? 26.955 -6.141 -1.001 1.00 82.81 96 ALA A O 1
ATOM 723 N N . LEU A 1 97 ? 25.201 -6.446 -2.369 1.00 81.94 97 LEU A N 1
ATOM 724 C CA . LEU A 1 97 ? 25.982 -6.704 -3.575 1.00 81.94 97 LEU A CA 1
ATOM 725 C C . LEU A 1 97 ? 26.699 -5.433 -4.063 1.00 81.94 97 LEU A C 1
ATOM 727 O O . LEU A 1 97 ? 27.899 -5.484 -4.323 1.00 81.94 97 LEU A O 1
ATOM 731 N N . MET A 1 98 ? 26.004 -4.290 -4.068 1.00 80.56 98 MET A N 1
ATOM 732 C CA . MET A 1 98 ? 26.545 -2.962 -4.407 1.00 80.56 98 MET A CA 1
ATOM 733 C C . MET A 1 98 ? 27.663 -2.505 -3.461 1.00 80.56 98 MET A C 1
ATOM 735 O O . MET A 1 98 ? 28.589 -1.817 -3.881 1.00 80.56 98 MET A O 1
ATOM 739 N N . LYS A 1 99 ? 27.609 -2.907 -2.184 1.00 83.00 99 LYS A N 1
ATOM 740 C CA . LYS A 1 99 ? 28.650 -2.606 -1.186 1.00 83.00 99 LYS A CA 1
ATOM 741 C C . LYS A 1 99 ? 29.910 -3.464 -1.328 1.00 83.00 99 LYS A C 1
ATOM 743 O O . LYS A 1 99 ? 30.890 -3.204 -0.628 1.00 83.00 99 LYS A O 1
ATOM 748 N N . LYS A 1 100 ? 29.926 -4.488 -2.193 1.00 86.56 100 LYS A N 1
ATOM 749 C CA . LYS A 1 100 ? 31.142 -5.282 -2.409 1.00 86.56 100 LYS A CA 1
ATOM 750 C C . LYS A 1 100 ? 32.173 -4.451 -3.188 1.00 86.56 100 LYS A C 1
ATOM 752 O O . LYS A 1 100 ? 31.847 -3.926 -4.251 1.00 86.56 100 LYS A O 1
ATOM 757 N N . PRO A 1 101 ? 33.440 -4.390 -2.738 1.00 78.38 101 PRO A N 1
ATOM 758 C CA . PRO A 1 101 ? 34.461 -3.504 -3.313 1.00 78.38 101 PRO A CA 1
ATOM 759 C C . PRO A 1 101 ? 34.812 -3.802 -4.781 1.00 78.38 101 PRO A C 1
ATOM 761 O O . PRO A 1 101 ? 35.346 -2.947 -5.477 1.00 78.38 101 PRO A O 1
ATOM 764 N N . TRP A 1 102 ? 34.492 -4.997 -5.280 1.00 80.44 102 TRP A N 1
ATOM 765 C CA . TRP A 1 102 ? 34.703 -5.392 -6.675 1.00 80.44 102 TRP A CA 1
ATOM 766 C C . TRP A 1 102 ? 33.475 -5.163 -7.574 1.00 80.44 102 TRP A C 1
ATOM 768 O O . TRP A 1 102 ? 33.597 -5.270 -8.794 1.00 80.44 102 TRP A O 1
ATOM 778 N N . PHE A 1 103 ? 32.301 -4.847 -7.014 1.00 82.50 103 PHE A N 1
ATOM 779 C CA . PHE A 1 103 ? 31.056 -4.729 -7.780 1.00 82.50 103 PHE A CA 1
ATOM 780 C C . PHE A 1 103 ? 31.062 -3.500 -8.692 1.00 82.50 103 PHE A C 1
ATOM 782 O O . PHE A 1 103 ? 30.823 -3.616 -9.893 1.00 82.50 103 PHE A O 1
ATOM 789 N N . GLN A 1 104 ? 31.418 -2.341 -8.133 1.00 77.31 104 GLN A N 1
ATOM 790 C CA . GLN A 1 104 ? 31.476 -1.075 -8.861 1.00 77.31 104 GLN A CA 1
ATOM 791 C C . GLN A 1 104 ? 32.413 -1.126 -10.087 1.00 77.31 104 GLN A C 1
ATOM 793 O O . GLN A 1 104 ? 31.956 -0.772 -11.175 1.00 77.31 104 GLN A O 1
ATOM 798 N N . PRO A 1 105 ? 33.670 -1.615 -9.996 1.00 85.56 105 PRO A N 1
ATOM 799 C CA . PRO A 1 105 ? 34.517 -1.732 -11.183 1.00 85.56 105 PRO A CA 1
ATOM 800 C C . PRO A 1 105 ? 34.039 -2.815 -12.165 1.00 85.56 105 PRO A C 1
ATOM 802 O O . PRO A 1 105 ? 34.179 -2.636 -13.373 1.00 85.56 105 PRO A O 1
ATOM 805 N N . SER A 1 106 ? 33.443 -3.913 -11.687 1.00 86.94 106 SER A N 1
ATOM 806 C CA . SER A 1 106 ? 33.014 -5.022 -12.556 1.00 86.94 106 SER A CA 1
ATOM 807 C C . SER A 1 106 ? 31.789 -4.671 -13.400 1.00 86.94 106 SER A C 1
ATOM 809 O O . SER A 1 106 ? 31.783 -4.931 -14.601 1.00 86.94 106 SER A O 1
ATOM 811 N N . VAL A 1 107 ? 30.770 -4.045 -12.803 1.00 89.88 107 VAL A N 1
ATOM 812 C CA . VAL A 1 107 ? 29.568 -3.611 -13.534 1.00 89.88 107 VAL A CA 1
ATOM 813 C C . VAL A 1 107 ? 29.896 -2.484 -14.500 1.00 89.88 107 VAL A C 1
ATOM 815 O O . VAL A 1 107 ? 29.445 -2.517 -15.641 1.00 89.88 107 VAL A O 1
ATOM 818 N N . LEU A 1 108 ? 30.723 -1.523 -14.083 1.00 89.12 108 LEU A N 1
ATOM 819 C CA . LEU A 1 108 ? 31.127 -0.424 -14.955 1.00 89.12 108 LEU A CA 1
ATOM 820 C C . LEU A 1 108 ? 31.935 -0.931 -16.159 1.00 89.12 108 LEU A C 1
ATOM 822 O O . LEU A 1 108 ? 31.681 -0.519 -17.291 1.00 89.12 108 LEU A O 1
ATOM 826 N N . SER A 1 109 ? 32.854 -1.876 -15.938 1.00 88.69 109 SER A N 1
ATOM 827 C CA . SER A 1 109 ? 33.606 -2.532 -17.014 1.00 88.69 109 SER A CA 1
ATOM 828 C C . SER A 1 109 ? 32.687 -3.334 -17.942 1.00 88.69 109 SER A C 1
ATOM 830 O O . SER A 1 109 ? 32.737 -3.167 -19.160 1.00 88.69 109 SER A O 1
ATOM 832 N N . GLY A 1 110 ? 31.773 -4.131 -17.379 1.00 94.75 110 GLY A N 1
ATOM 833 C CA . GLY A 1 110 ? 30.802 -4.909 -18.149 1.00 94.75 110 GLY A CA 1
ATOM 834 C C . GLY A 1 110 ? 29.881 -4.039 -19.007 1.00 94.75 110 GLY A C 1
ATOM 835 O O . GLY A 1 110 ? 29.696 -4.323 -20.189 1.00 94.75 110 GLY A O 1
ATOM 836 N N . LEU A 1 111 ? 29.360 -2.943 -18.451 1.00 93.94 111 LEU A N 1
ATOM 837 C CA . LEU A 1 111 ? 28.489 -2.014 -19.172 1.00 93.94 111 LEU A CA 1
ATOM 838 C C . LEU A 1 111 ? 29.239 -1.295 -20.300 1.00 93.94 111 LEU A C 1
ATOM 840 O O . LEU A 1 111 ? 28.698 -1.115 -21.388 1.00 93.94 111 LEU A O 1
ATOM 844 N N . THR A 1 112 ? 30.506 -0.946 -20.067 1.00 95.62 112 THR A N 1
ATOM 845 C CA . THR A 1 112 ? 31.365 -0.330 -21.088 1.00 95.62 112 THR A CA 1
ATOM 846 C C . THR A 1 112 ? 31.622 -1.294 -22.249 1.00 95.62 112 THR A C 1
ATOM 848 O O . THR A 1 112 ? 31.468 -0.919 -23.410 1.00 95.62 112 THR A O 1
ATOM 851 N N . LEU A 1 113 ? 31.951 -2.558 -21.957 1.00 96.81 113 LEU A N 1
ATOM 852 C CA . LEU A 1 113 ? 32.144 -3.589 -22.983 1.00 96.81 113 LEU A CA 1
ATOM 853 C C . LEU A 1 113 ? 30.858 -3.861 -23.770 1.00 96.81 113 LEU A C 1
ATOM 855 O O . LEU A 1 113 ? 30.90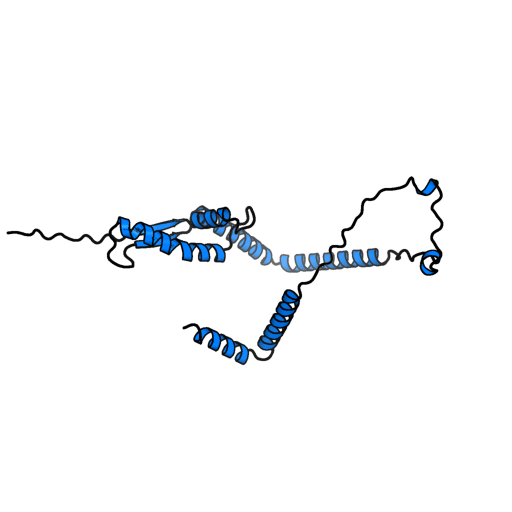3 -4.002 -24.992 1.00 96.81 113 LEU A O 1
ATOM 859 N N . LEU A 1 114 ? 29.712 -3.883 -23.089 1.00 96.25 114 LEU A N 1
ATOM 860 C CA . LEU A 1 114 ? 28.409 -4.048 -23.725 1.00 96.25 114 LEU A CA 1
ATOM 861 C C . LEU A 1 114 ? 28.091 -2.879 -24.668 1.00 96.25 114 LEU A C 1
ATOM 863 O O . LEU A 1 114 ? 27.672 -3.105 -25.800 1.00 96.25 114 LEU A O 1
ATOM 867 N N . ALA A 1 115 ? 28.340 -1.640 -24.241 1.00 94.12 115 ALA A N 1
ATOM 868 C CA . ALA A 1 115 ? 28.132 -0.458 -25.075 1.00 94.12 115 ALA A CA 1
ATOM 869 C C . ALA A 1 115 ? 29.003 -0.490 -26.344 1.00 94.12 115 ALA A C 1
ATOM 871 O O . ALA A 1 115 ? 28.506 -0.235 -27.442 1.00 94.12 115 ALA A O 1
ATOM 872 N N . ILE A 1 116 ? 30.276 -0.881 -26.216 1.00 96.50 116 ILE A N 1
ATOM 873 C CA . ILE A 1 116 ? 31.186 -1.054 -27.360 1.00 96.50 116 ILE A CA 1
ATOM 874 C C . ILE A 1 116 ? 30.666 -2.142 -28.311 1.00 96.50 116 ILE A C 1
ATOM 876 O O . ILE A 1 116 ? 30.674 -1.958 -29.529 1.00 96.50 116 ILE A O 1
ATOM 880 N N . LEU A 1 117 ? 30.172 -3.259 -27.773 1.00 96.19 117 LEU A N 1
ATOM 881 C CA . LEU A 1 117 ? 29.617 -4.357 -28.565 1.00 96.19 117 LEU A CA 1
ATOM 882 C C . LEU A 1 117 ? 28.367 -3.931 -29.354 1.00 96.19 117 LEU A C 1
ATOM 884 O O . LEU A 1 117 ? 28.234 -4.264 -30.533 1.00 96.19 117 LEU A O 1
ATOM 888 N N . LEU A 1 118 ? 27.481 -3.145 -28.740 1.00 95.62 118 LEU A N 1
ATOM 889 C CA . LEU A 1 118 ? 26.294 -2.600 -29.404 1.00 95.62 118 LEU A CA 1
ATOM 890 C C . LEU A 1 118 ? 26.662 -1.599 -30.509 1.00 95.62 118 LEU A C 1
ATOM 892 O O . LEU A 1 118 ? 26.105 -1.670 -31.608 1.00 95.62 118 LEU A O 1
ATOM 896 N N . MET A 1 119 ? 27.646 -0.725 -30.267 1.00 94.88 119 MET A N 1
ATOM 897 C CA . MET A 1 119 ? 28.177 0.178 -31.298 1.00 94.88 119 MET A CA 1
ATOM 898 C C . MET A 1 119 ? 28.770 -0.600 -32.474 1.00 94.88 119 MET A C 1
ATOM 900 O O . MET A 1 119 ? 28.492 -0.280 -33.628 1.00 94.88 119 MET A O 1
ATOM 904 N N . PHE A 1 120 ? 29.523 -1.668 -32.204 1.00 95.25 120 PHE A N 1
ATOM 905 C CA . PHE A 1 120 ? 30.066 -2.528 -33.253 1.00 95.25 120 PHE A CA 1
ATOM 906 C C . PHE A 1 120 ? 28.959 -3.186 -34.096 1.00 95.25 120 PHE A C 1
ATOM 908 O O . PHE A 1 120 ? 29.070 -3.267 -35.322 1.00 95.25 120 PHE A O 1
ATOM 915 N N . GLY A 1 121 ? 27.853 -3.591 -33.463 1.00 92.31 121 GLY A N 1
ATOM 916 C CA . GLY A 1 121 ? 26.663 -4.098 -34.150 1.00 92.31 121 GLY A CA 1
ATOM 917 C C . GLY A 1 121 ? 26.018 -3.064 -35.076 1.00 92.31 121 GLY A C 1
ATOM 918 O O . GLY A 1 121 ? 25.686 -3.388 -36.219 1.00 92.31 121 GLY A O 1
ATOM 919 N N . MET A 1 122 ? 25.896 -1.811 -34.627 1.00 87.25 122 MET A N 1
ATOM 920 C CA . MET A 1 122 ? 25.375 -0.719 -35.457 1.00 87.25 122 MET A CA 1
ATOM 921 C C . MET A 1 122 ? 26.298 -0.390 -36.629 1.00 87.25 122 MET A C 1
ATOM 923 O O . MET A 1 122 ? 25.813 -0.247 -37.747 1.00 87.25 122 MET A O 1
ATOM 927 N N . VAL A 1 123 ? 27.616 -0.349 -36.415 1.00 90.56 123 VAL A N 1
ATOM 928 C CA . VAL A 1 123 ? 28.600 -0.118 -37.487 1.00 90.56 123 VAL A CA 1
ATOM 929 C C . VAL A 1 123 ? 28.511 -1.218 -38.543 1.00 90.56 123 VAL A C 1
ATOM 931 O O . VAL A 1 123 ? 28.418 -0.933 -39.736 1.00 90.56 123 VAL A O 1
ATOM 934 N N . ARG A 1 124 ? 28.448 -2.486 -38.119 1.00 84.25 124 ARG A N 1
ATOM 935 C CA . ARG A 1 124 ? 28.285 -3.622 -39.036 1.00 84.25 124 ARG A CA 1
ATOM 936 C C . ARG A 1 124 ? 26.952 -3.583 -39.787 1.00 84.25 124 ARG A C 1
ATOM 938 O O . ARG A 1 124 ? 26.904 -3.974 -40.951 1.00 84.25 124 ARG A O 1
ATOM 945 N N . LYS A 1 125 ? 25.876 -3.130 -39.139 1.00 80.62 125 LYS A N 1
ATOM 946 C CA . LYS A 1 125 ? 24.560 -2.967 -39.769 1.00 80.62 125 LYS A CA 1
ATOM 947 C C . LYS A 1 125 ? 24.555 -1.811 -40.776 1.00 80.62 125 LYS A C 1
ATOM 949 O O . LYS A 1 125 ? 23.990 -1.976 -41.849 1.00 80.62 125 LYS A O 1
ATOM 954 N N . ALA A 1 126 ? 25.219 -0.698 -40.468 1.00 80.06 126 ALA A N 1
ATOM 955 C CA . ALA A 1 126 ? 25.320 0.480 -41.332 1.00 80.06 126 ALA A CA 1
ATOM 956 C C . ALA A 1 126 ? 26.203 0.259 -42.575 1.00 80.06 126 ALA A C 1
ATOM 958 O O . ALA A 1 126 ? 26.025 0.932 -43.582 1.00 80.06 126 ALA A O 1
ATOM 959 N N . LEU A 1 127 ? 27.128 -0.705 -42.526 1.00 78.19 127 LEU A N 1
ATOM 960 C CA . LEU A 1 127 ? 27.934 -1.136 -43.676 1.00 78.19 127 LEU A CA 1
ATOM 961 C C . LEU A 1 127 ? 27.156 -1.987 -44.696 1.00 78.19 127 LEU A C 1
ATOM 963 O O . LEU A 1 127 ? 27.690 -2.287 -45.763 1.00 78.19 127 LEU A O 1
ATOM 967 N N . ARG A 1 128 ? 25.913 -2.397 -44.400 1.00 77.88 128 ARG A N 1
ATOM 968 C CA . ARG A 1 128 ? 25.042 -3.011 -45.410 1.00 77.88 128 ARG A CA 1
ATOM 969 C C . ARG A 1 128 ? 24.633 -1.917 -46.390 1.00 77.88 128 ARG A C 1
ATOM 971 O O . ARG A 1 128 ? 23.958 -0.970 -45.995 1.00 77.88 128 ARG A O 1
ATOM 978 N N . GLN A 1 129 ? 25.080 -2.031 -47.639 1.00 67.81 129 GLN A N 1
ATOM 979 C CA . GLN A 1 129 ? 24.714 -1.070 -48.673 1.00 67.81 129 GLN A CA 1
ATOM 980 C C . GLN A 1 129 ? 23.185 -1.017 -48.797 1.00 67.81 129 GLN A C 1
ATOM 982 O O . GLN A 1 129 ? 22.556 -2.076 -48.870 1.00 67.81 129 GLN A O 1
ATOM 987 N N . PRO A 1 130 ? 22.577 0.183 -48.804 1.00 67.81 130 PRO A N 1
ATOM 988 C CA . PRO A 1 130 ? 21.205 0.329 -49.257 1.00 67.81 130 PRO A CA 1
ATOM 989 C C . PRO A 1 130 ? 21.128 -0.255 -50.668 1.00 67.81 130 PRO A C 1
ATOM 991 O O . PRO A 1 130 ? 21.941 0.121 -51.515 1.00 67.81 130 PRO A O 1
ATOM 994 N N . ASN A 1 131 ? 20.188 -1.171 -50.915 1.00 61.38 131 ASN A N 1
ATOM 995 C CA . ASN A 1 131 ? 19.822 -1.530 -52.281 1.00 61.38 131 ASN A CA 1
ATOM 996 C C . ASN A 1 131 ? 19.285 -0.250 -52.916 1.00 61.38 131 ASN A C 1
ATOM 998 O O . ASN A 1 131 ? 18.159 0.162 -52.642 1.00 61.38 131 ASN A O 1
ATOM 1002 N N . LEU A 1 132 ? 20.144 0.442 -53.662 1.00 65.56 132 LEU A N 1
ATOM 1003 C CA . LEU A 1 132 ? 19.710 1.571 -54.454 1.00 65.56 132 LEU A CA 1
ATOM 1004 C C . LEU A 1 132 ? 18.780 1.001 -55.530 1.00 65.56 132 LEU A C 1
ATOM 1006 O O . LEU A 1 132 ? 19.183 0.047 -56.204 1.00 65.56 132 LEU A O 1
ATOM 1010 N N . PRO A 1 133 ? 17.559 1.541 -55.669 1.00 59.53 133 PRO A N 1
ATOM 1011 C CA . PRO A 1 133 ? 16.652 1.138 -56.732 1.00 59.53 133 PRO A CA 1
ATOM 1012 C C . PRO A 1 133 ? 17.373 1.298 -58.074 1.00 59.53 133 PRO A C 1
ATOM 1014 O O . PRO A 1 133 ? 18.088 2.288 -58.286 1.00 59.53 133 PRO A O 1
ATOM 1017 N N . SER A 1 134 ? 17.268 0.293 -58.949 1.00 66.00 134 SER A N 1
ATOM 1018 C CA . SER A 1 134 ? 17.904 0.367 -60.261 1.00 66.00 134 SER A CA 1
ATOM 1019 C C . SER A 1 134 ? 17.320 1.547 -61.035 1.00 66.00 134 SER A C 1
ATOM 1021 O O . SER A 1 134 ? 16.212 2.022 -60.779 1.00 66.00 134 SER A O 1
ATOM 1023 N N . VAL A 1 135 ? 18.102 2.073 -61.975 1.00 58.72 135 VAL A N 1
ATOM 1024 C CA . VAL A 1 135 ? 17.782 3.307 -62.709 1.00 58.72 135 VAL A CA 1
ATOM 1025 C C . VAL A 1 135 ? 16.431 3.207 -63.446 1.00 58.72 135 VAL A C 1
ATOM 1027 O O . VAL A 1 135 ? 15.836 4.236 -63.764 1.00 58.72 135 VAL A O 1
ATOM 1030 N N . GLU A 1 136 ? 15.909 1.991 -63.656 1.00 58.59 136 GLU A N 1
ATOM 1031 C CA . GLU A 1 136 ? 14.558 1.746 -64.168 1.00 58.59 136 GLU A CA 1
ATOM 1032 C C . GLU A 1 136 ? 13.430 2.323 -63.283 1.00 58.59 136 GLU A C 1
ATOM 1034 O O . GLU A 1 136 ? 12.470 2.863 -63.835 1.00 58.59 136 GLU A O 1
ATOM 1039 N N . GLU A 1 137 ? 13.542 2.307 -61.948 1.00 56.69 137 GLU A N 1
ATOM 1040 C CA . GLU A 1 137 ? 12.490 2.810 -61.039 1.00 56.69 137 GLU A CA 1
ATOM 1041 C C . GLU A 1 137 ? 12.495 4.347 -60.903 1.00 56.69 137 GLU A C 1
ATOM 1043 O O . GLU A 1 137 ? 11.449 4.968 -60.714 1.00 56.69 137 GLU A O 1
ATOM 1048 N N . LEU A 1 138 ? 13.658 4.994 -61.059 1.00 60.28 138 LEU A N 1
ATOM 1049 C CA . LEU A 1 138 ? 13.796 6.461 -61.009 1.00 60.28 138 LEU A CA 1
ATOM 1050 C C . LEU A 1 138 ? 13.360 7.160 -62.308 1.00 60.28 138 LEU A C 1
ATOM 1052 O O . LEU A 1 138 ? 13.079 8.359 -62.298 1.00 60.28 138 LEU A O 1
ATOM 1056 N N . ALA A 1 139 ? 13.312 6.436 -63.428 1.00 59.91 139 ALA A N 1
ATOM 1057 C CA . ALA A 1 139 ? 12.982 6.982 -64.744 1.00 59.91 139 ALA A CA 1
ATOM 1058 C C . ALA A 1 139 ? 11.476 6.950 -65.076 1.00 59.91 139 ALA A C 1
ATOM 1060 O O . ALA A 1 139 ? 11.091 7.387 -66.161 1.00 59.91 139 ALA A O 1
ATOM 1061 N N . GLY A 1 140 ? 10.620 6.448 -64.174 1.00 56.53 140 GLY A N 1
ATOM 1062 C CA . GLY A 1 140 ? 9.171 6.376 -64.402 1.00 56.53 140 GLY A CA 1
ATOM 1063 C C . GLY A 1 140 ? 8.794 5.553 -65.638 1.00 56.53 140 GLY A C 1
ATOM 1064 O O . GLY A 1 140 ? 7.767 5.810 -66.268 1.00 56.53 140 GLY A O 1
ATOM 1065 N N . VAL A 1 141 ? 9.643 4.596 -66.021 1.00 60.44 141 VAL A N 1
ATOM 1066 C CA . VAL A 1 141 ? 9.336 3.666 -67.104 1.00 60.44 141 VAL A CA 1
ATOM 1067 C C . VAL A 1 141 ? 8.281 2.696 -66.569 1.00 60.44 141 VAL A C 1
ATOM 1069 O O . VAL A 1 141 ? 8.490 2.124 -65.499 1.00 60.44 141 VAL A O 1
ATOM 1072 N N . PRO A 1 142 ? 7.140 2.516 -67.262 1.00 58.53 142 PRO A N 1
ATOM 1073 C CA . PRO A 1 142 ? 6.119 1.570 -66.839 1.00 58.53 142 PRO A CA 1
ATOM 1074 C C . PRO A 1 142 ? 6.750 0.190 -66.617 1.00 58.53 142 PRO A C 1
ATOM 1076 O O . PRO A 1 142 ? 7.517 -0.251 -67.482 1.00 58.53 142 PRO A O 1
ATOM 1079 N N . PRO A 1 143 ? 6.454 -0.486 -65.492 1.00 63.28 143 PRO A N 1
ATOM 1080 C CA . PRO A 1 143 ? 7.012 -1.801 -65.218 1.00 63.28 143 PRO A CA 1
ATOM 1081 C C . PRO A 1 143 ? 6.661 -2.738 -66.373 1.00 63.28 143 PRO A C 1
ATOM 1083 O O . PRO A 1 143 ? 5.515 -2.784 -66.830 1.00 63.28 143 PRO A O 1
ATOM 1086 N N . GLN A 1 144 ? 7.661 -3.455 -66.886 1.00 66.94 144 GLN A N 1
ATOM 1087 C CA . GLN A 1 144 ? 7.401 -4.516 -67.850 1.00 66.94 144 GLN A CA 1
ATOM 1088 C C . GLN A 1 144 ? 6.599 -5.594 -67.124 1.00 66.94 144 GLN A C 1
ATOM 1090 O O . GLN A 1 144 ? 6.956 -5.992 -66.017 1.00 66.94 144 GLN A O 1
ATOM 1095 N N . LEU A 1 145 ? 5.479 -6.003 -67.724 1.00 58.56 145 LEU A N 1
ATOM 1096 C CA . LEU A 1 145 ? 4.618 -7.037 -67.164 1.00 58.56 145 LEU A CA 1
ATOM 1097 C C . LEU A 1 145 ? 5.461 -8.294 -66.892 1.00 58.56 145 LEU A C 1
ATOM 1099 O O . LEU A 1 145 ? 6.182 -8.718 -67.802 1.00 58.56 145 LEU A O 1
ATOM 1103 N N . PRO A 1 146 ? 5.383 -8.881 -65.686 1.00 56.25 146 PRO A N 1
ATOM 1104 C CA . PRO A 1 146 ? 6.128 -10.087 -65.364 1.00 56.25 146 PRO A CA 1
ATOM 1105 C C . PRO A 1 146 ? 5.740 -11.202 -66.340 1.00 56.25 146 PRO A C 1
ATOM 1107 O O . PRO A 1 146 ? 4.562 -11.518 -66.517 1.00 56.25 146 PRO A O 1
ATOM 1110 N N . SER A 1 147 ? 6.733 -11.776 -67.014 1.00 62.41 147 SER A N 1
ATOM 1111 C CA . SER A 1 147 ? 6.578 -13.035 -67.744 1.00 62.41 147 SER A CA 1
ATOM 1112 C C . SER A 1 147 ? 6.260 -14.164 -66.758 1.00 62.41 147 SER A C 1
ATOM 1114 O O . SER A 1 147 ? 6.712 -14.118 -65.619 1.00 62.41 147 SER A O 1
ATOM 1116 N N . GLU A 1 148 ? 5.496 -15.169 -67.201 1.00 55.59 148 GLU A N 1
ATOM 1117 C CA . GLU A 1 148 ? 4.864 -16.231 -66.386 1.00 55.59 148 GLU A CA 1
ATOM 1118 C C . GLU A 1 148 ? 5.798 -16.989 -65.413 1.00 55.59 148 GLU A C 1
ATOM 1120 O O . GLU A 1 148 ? 5.310 -17.641 -64.492 1.00 55.59 148 GLU A O 1
ATOM 1125 N N . ASP A 1 149 ? 7.118 -16.855 -65.557 1.00 57.31 149 ASP A N 1
ATOM 1126 C CA . ASP A 1 149 ? 8.129 -17.395 -64.640 1.00 57.31 149 ASP A CA 1
ATOM 1127 C C . ASP A 1 149 ? 8.264 -16.614 -63.311 1.00 57.31 149 ASP A C 1
ATOM 1129 O O . ASP A 1 149 ? 8.747 -17.175 -62.330 1.00 57.31 149 ASP A O 1
ATOM 1133 N N . ASP A 1 150 ? 7.808 -15.356 -63.240 1.00 54.03 150 ASP A N 1
ATOM 1134 C CA . ASP A 1 150 ? 7.865 -14.499 -62.034 1.00 54.03 150 ASP A CA 1
ATOM 1135 C C . ASP A 1 150 ? 6.570 -14.572 -61.191 1.00 54.03 150 ASP A C 1
ATOM 1137 O O . ASP A 1 150 ? 6.466 -14.010 -60.106 1.00 54.03 150 ASP A O 1
ATOM 1141 N N . LEU A 1 151 ? 5.559 -15.311 -61.670 1.00 53.53 151 LEU A N 1
ATOM 1142 C CA . LEU A 1 151 ? 4.269 -15.500 -60.989 1.00 53.53 151 LEU A CA 1
ATOM 1143 C C . LEU A 1 151 ? 4.250 -16.697 -60.016 1.00 53.53 151 LEU A C 1
ATOM 1145 O O . LEU A 1 151 ? 3.212 -16.997 -59.426 1.00 53.53 151 LEU A O 1
ATOM 1149 N N . LEU A 1 152 ? 5.375 -17.405 -59.861 1.00 58.72 152 LEU A N 1
ATOM 1150 C CA . LEU A 1 152 ? 5.485 -18.642 -59.073 1.00 58.72 152 LEU A CA 1
ATOM 1151 C C . LEU A 1 152 ? 6.395 -18.528 -57.834 1.00 58.72 152 LEU A C 1
ATOM 1153 O O . LEU A 1 152 ? 6.757 -19.552 -57.252 1.00 58.72 152 LEU A O 1
ATOM 1157 N N . GLY A 1 153 ? 6.734 -17.314 -57.392 1.00 62.59 153 GLY A N 1
ATOM 1158 C CA . GLY A 1 153 ? 7.631 -17.082 -56.258 1.00 62.59 153 GLY A CA 1
ATOM 1159 C C . GLY A 1 153 ? 7.056 -16.144 -55.198 1.00 62.59 153 GLY A C 1
ATOM 1160 O O . GLY A 1 153 ? 7.048 -14.940 -55.387 1.00 62.59 153 GLY A O 1
ATOM 1161 N N . GLU A 1 154 ? 6.672 -16.734 -54.061 1.00 56.03 154 GLU A N 1
ATOM 1162 C CA . GLU A 1 154 ? 6.633 -16.120 -52.720 1.00 56.03 154 GLU A CA 1
ATOM 1163 C C . GLU A 1 154 ? 5.490 -15.123 -52.423 1.00 56.03 154 GLU A C 1
ATOM 1165 O O . GLU A 1 154 ? 5.617 -13.907 -52.515 1.00 56.03 154 GLU A O 1
ATOM 1170 N N . VAL A 1 155 ? 4.366 -15.668 -51.938 1.00 59.62 155 VAL A N 1
ATOM 1171 C CA . VAL A 1 155 ? 3.403 -14.918 -51.118 1.00 59.62 155 VAL A CA 1
ATOM 1172 C C . VAL A 1 155 ? 4.011 -14.739 -49.726 1.00 59.62 155 VAL A C 1
ATOM 1174 O O . VAL A 1 155 ? 3.930 -15.639 -48.890 1.00 59.62 155 VAL A O 1
ATOM 1177 N N . GLU A 1 156 ? 4.611 -13.581 -49.467 1.00 55.91 156 GLU A N 1
ATOM 1178 C CA . GLU A 1 156 ? 4.709 -13.053 -48.107 1.00 55.91 156 GLU A CA 1
ATOM 1179 C C . GLU A 1 156 ? 3.536 -12.083 -47.918 1.00 55.91 156 GLU A C 1
ATOM 1181 O O . GLU A 1 156 ? 3.516 -10.981 -48.466 1.00 55.91 156 GLU A O 1
ATOM 1186 N N . GLU A 1 157 ? 2.508 -12.518 -47.182 1.00 57.53 157 GLU A N 1
ATOM 1187 C CA . GLU A 1 157 ? 1.474 -11.617 -46.669 1.00 57.53 157 GLU A CA 1
ATOM 1188 C C . GLU A 1 157 ? 2.127 -10.658 -45.670 1.00 57.53 157 GLU A C 1
ATOM 1190 O O . GLU A 1 157 ? 2.210 -10.920 -44.472 1.00 57.53 157 GLU A O 1
ATOM 1195 N N . ALA A 1 158 ? 2.598 -9.526 -46.175 1.00 58.16 158 ALA A N 1
ATOM 1196 C CA . ALA A 1 158 ? 2.908 -8.360 -45.372 1.00 58.16 158 ALA A CA 1
ATOM 1197 C C . ALA A 1 158 ? 1.971 -7.222 -45.779 1.00 58.16 158 ALA A C 1
ATOM 1199 O O . ALA A 1 158 ? 2.406 -6.183 -46.276 1.00 58.16 158 ALA A O 1
ATOM 1200 N N . GLU A 1 159 ? 0.669 -7.384 -45.525 1.00 49.56 159 GLU A N 1
ATOM 1201 C CA . GLU A 1 159 ? -0.191 -6.212 -45.375 1.00 49.56 159 GLU A CA 1
ATOM 1202 C C . GLU A 1 159 ? 0.116 -5.598 -44.006 1.00 49.56 159 GLU A C 1
ATOM 1204 O O . GLU A 1 159 ? -0.523 -5.843 -42.985 1.00 49.56 159 GLU A O 1
ATOM 1209 N N . THR A 1 160 ? 1.205 -4.833 -43.992 1.00 57.16 160 THR A N 1
ATOM 1210 C CA . THR A 1 160 ? 1.521 -3.902 -42.919 1.00 57.16 160 THR A CA 1
ATOM 1211 C C . THR A 1 160 ? 0.413 -2.862 -42.956 1.00 57.16 160 THR A C 1
ATOM 1213 O O . THR A 1 160 ? 0.453 -1.943 -43.775 1.00 57.16 160 THR A O 1
ATOM 1216 N N . GLY A 1 161 ? -0.616 -3.045 -42.128 1.00 54.12 161 GLY A N 1
ATOM 1217 C CA . GLY A 1 161 ? -1.637 -2.031 -41.926 1.00 54.12 161 GLY A CA 1
ATOM 1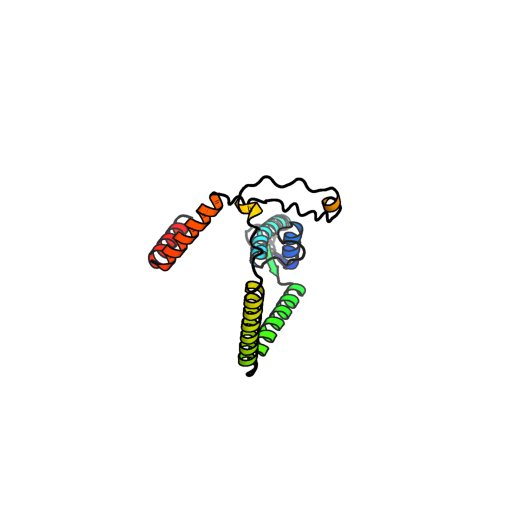218 C C . GLY A 1 161 ? -0.935 -0.714 -41.621 1.00 54.12 161 GLY A C 1
ATOM 1219 O O . GLY A 1 161 ? -0.203 -0.610 -40.637 1.00 54.12 161 GLY A O 1
ATOM 1220 N N . MET A 1 162 ? -1.100 0.275 -42.499 1.00 59.62 162 MET A N 1
ATOM 1221 C CA . MET A 1 162 ? -0.771 1.656 -42.180 1.00 59.62 162 MET A CA 1
ATOM 1222 C C . MET A 1 162 ? -1.719 2.096 -41.062 1.00 59.62 162 MET A C 1
ATOM 1224 O O . MET A 1 162 ? -2.762 2.693 -41.310 1.00 59.62 162 MET A O 1
ATOM 1228 N N . GLU A 1 163 ? -1.369 1.771 -39.821 1.00 60.03 163 GLU A N 1
ATOM 1229 C CA . GLU A 1 163 ? -1.936 2.410 -38.646 1.00 60.03 163 GLU A CA 1
ATOM 1230 C C . GLU A 1 163 ? -1.333 3.814 -38.600 1.00 60.03 163 GLU A C 1
ATOM 1232 O O . GLU A 1 163 ? -0.240 4.052 -38.080 1.00 60.03 163 GLU A O 1
ATOM 1237 N N . GLY A 1 164 ? -2.013 4.750 -39.263 1.00 61.41 164 GLY A N 1
ATOM 1238 C CA . GLY A 1 164 ? -1.780 6.161 -39.029 1.00 61.41 164 GLY A CA 1
ATOM 1239 C C . GLY A 1 164 ? -2.023 6.412 -37.549 1.00 61.41 164 GLY A C 1
ATOM 1240 O O . GLY A 1 164 ? -3.155 6.334 -37.088 1.00 61.41 164 GLY A O 1
ATOM 1241 N N . VAL A 1 165 ? -0.956 6.674 -36.796 1.00 61.62 165 VAL A N 1
ATOM 1242 C CA . VAL A 1 165 ? -1.073 7.214 -35.443 1.00 61.62 165 VAL A CA 1
ATOM 1243 C C . VAL A 1 165 ? -1.651 8.614 -35.604 1.00 61.62 165 VAL A C 1
ATOM 1245 O O . VAL A 1 165 ? -0.924 9.582 -35.836 1.00 61.62 165 VAL A O 1
ATOM 1248 N N . GLU A 1 166 ? -2.976 8.713 -35.562 1.00 66.56 166 GLU A N 1
ATOM 1249 C CA . GLU A 1 166 ? -3.677 9.982 -35.450 1.00 66.56 166 GLU A CA 1
ATOM 1250 C C . GLU A 1 166 ? -3.363 10.528 -34.058 1.00 66.56 166 GLU A C 1
ATOM 1252 O O . GLU A 1 166 ? -3.974 10.155 -33.059 1.00 66.56 166 GLU A O 1
ATOM 1257 N N . VAL A 1 167 ? -2.315 11.349 -33.976 1.00 69.50 167 VAL A N 1
ATOM 1258 C CA . VAL A 1 167 ? -2.000 12.077 -32.750 1.00 69.50 167 VAL A CA 1
ATOM 1259 C C . VAL A 1 167 ? -3.144 13.055 -32.520 1.00 69.50 167 VAL A C 1
ATOM 1261 O O . VAL A 1 167 ? -3.300 14.019 -33.273 1.00 69.50 167 VAL A O 1
ATOM 1264 N N . ASP A 1 168 ? -3.940 12.784 -31.490 1.00 73.06 168 ASP A N 1
ATOM 1265 C CA . ASP A 1 168 ? -5.066 13.623 -31.110 1.00 73.06 168 ASP A CA 1
ATOM 1266 C C . ASP A 1 168 ? -4.582 15.041 -30.774 1.00 73.06 168 ASP A C 1
ATOM 1268 O O . ASP A 1 168 ? -3.596 15.250 -30.056 1.00 73.06 168 ASP A O 1
ATOM 1272 N N . GLU A 1 169 ? -5.279 16.046 -31.298 1.00 74.44 169 GLU A N 1
ATOM 1273 C CA . GLU A 1 169 ? -4.903 17.450 -31.138 1.00 74.44 169 GLU A CA 1
ATOM 1274 C C . GLU A 1 169 ? -4.934 17.874 -29.655 1.00 74.44 169 GLU A C 1
ATOM 1276 O O . GLU A 1 169 ? -4.138 18.720 -29.228 1.00 74.44 169 GLU A O 1
ATOM 1281 N N . GLY A 1 170 ? -5.775 17.222 -28.842 1.00 72.88 170 GLY A N 1
ATOM 1282 C CA . GLY A 1 170 ? -5.815 17.389 -27.389 1.00 72.88 170 GLY A CA 1
ATOM 1283 C C . GLY A 1 170 ? -4.539 16.919 -26.686 1.00 72.88 170 GLY A C 1
ATOM 1284 O O . GLY A 1 170 ? -4.056 17.579 -25.760 1.00 72.88 170 GLY A O 1
ATOM 1285 N N . GLU A 1 171 ? -3.924 15.834 -27.159 1.00 76.62 171 GLU A N 1
ATOM 1286 C CA . GLU A 1 171 ? -2.683 15.306 -26.590 1.00 76.62 171 GLU A CA 1
ATOM 1287 C C . GLU A 1 171 ? -1.499 16.252 -26.848 1.00 76.62 171 GLU A C 1
ATOM 1289 O O . GLU A 1 171 ? -0.667 16.490 -25.967 1.00 76.62 171 GLU A O 1
ATOM 1294 N N . ILE A 1 172 ? -1.456 16.873 -28.032 1.00 81.00 172 ILE A N 1
ATOM 1295 C CA . ILE A 1 172 ? -0.432 17.868 -28.387 1.00 81.00 172 ILE A CA 1
ATOM 1296 C C . ILE A 1 172 ? -0.561 19.118 -27.511 1.00 81.00 172 ILE A C 1
ATOM 1298 O O . ILE A 1 172 ? 0.449 19.670 -27.064 1.00 81.00 172 ILE A O 1
ATOM 1302 N N . GLN A 1 173 ? -1.788 19.573 -27.248 1.00 82.44 173 GLN A N 1
ATOM 1303 C CA . GLN A 1 173 ? -2.026 20.728 -26.380 1.00 82.44 173 GLN A CA 1
ATOM 1304 C C . GLN A 1 173 ? -1.608 20.441 -24.936 1.00 82.44 173 GLN A C 1
ATOM 1306 O O . GLN A 1 173 ? -0.929 21.269 -24.327 1.00 82.44 173 GLN A O 1
ATOM 1311 N N . MET A 1 174 ? -1.925 19.250 -24.419 1.00 84.75 174 MET A N 1
ATOM 1312 C CA . MET A 1 174 ? -1.526 18.843 -23.071 1.00 84.75 174 MET A CA 1
ATOM 1313 C C . MET A 1 174 ? -0.002 18.772 -22.926 1.00 84.75 174 MET A C 1
ATOM 1315 O O . MET A 1 174 ? 0.553 19.267 -21.945 1.00 84.75 174 MET A O 1
ATOM 1319 N N . ARG A 1 175 ? 0.695 18.228 -23.933 1.00 85.62 175 ARG A N 1
ATOM 1320 C CA . ARG A 1 175 ? 2.165 18.160 -23.956 1.00 85.62 175 ARG A CA 1
ATOM 1321 C C . ARG A 1 175 ? 2.803 19.555 -23.955 1.00 85.62 175 ARG A C 1
ATOM 1323 O O . ARG A 1 175 ? 3.690 19.808 -23.145 1.00 85.62 175 ARG A O 1
ATOM 1330 N N . LYS A 1 176 ? 2.305 20.488 -24.776 1.00 86.94 176 LYS A N 1
ATOM 1331 C CA . LYS A 1 176 ? 2.797 21.882 -24.808 1.00 86.94 176 LYS A CA 1
ATOM 1332 C C . LYS A 1 176 ? 2.558 22.621 -23.493 1.00 86.94 176 LYS A C 1
ATOM 1334 O O . LYS A 1 176 ? 3.412 23.379 -23.041 1.00 86.94 176 LYS A O 1
ATOM 1339 N N . LEU A 1 177 ? 1.400 22.401 -22.876 1.00 85.19 177 LEU A N 1
ATOM 1340 C CA . LEU A 1 177 ? 1.045 23.037 -21.613 1.00 85.19 177 LEU A CA 1
ATOM 1341 C C . LEU A 1 177 ? 1.907 22.491 -20.464 1.00 85.19 177 LEU A C 1
ATOM 1343 O O . LEU A 1 177 ? 2.394 23.263 -19.641 1.00 85.19 177 LEU A O 1
ATOM 1347 N N . ALA A 1 178 ? 2.192 21.186 -20.463 1.00 87.50 178 ALA A N 1
ATOM 1348 C CA . ALA A 1 178 ? 3.125 20.568 -19.524 1.00 87.50 178 ALA A CA 1
ATOM 1349 C C . ALA A 1 178 ? 4.560 21.102 -19.685 1.00 87.50 178 ALA A C 1
ATOM 1351 O O . ALA A 1 178 ? 5.211 21.419 -18.688 1.00 87.50 178 ALA A O 1
ATOM 1352 N N . GLU A 1 179 ? 5.042 21.265 -20.920 1.00 90.56 179 GLU A N 1
ATOM 1353 C CA . GLU A 1 179 ? 6.350 21.875 -21.198 1.00 90.56 179 GLU A CA 1
ATOM 1354 C C . GLU A 1 179 ? 6.416 23.325 -20.704 1.00 90.56 179 GLU A C 1
ATOM 1356 O O . GLU A 1 179 ? 7.384 23.715 -20.050 1.00 90.56 179 GLU A O 1
ATOM 1361 N N . GLN A 1 180 ? 5.362 24.111 -20.934 1.00 86.81 180 GLN A N 1
ATOM 1362 C CA . GLN A 1 180 ? 5.294 25.503 -20.492 1.00 86.81 180 GLN A CA 1
ATOM 1363 C C . GLN A 1 180 ? 5.255 25.633 -18.962 1.00 86.81 180 GLN A C 1
ATOM 1365 O O . GLN A 1 180 ? 5.912 26.513 -18.403 1.00 86.81 180 GLN A O 1
ATOM 1370 N N . ILE A 1 181 ? 4.536 24.743 -18.270 1.00 85.25 181 ILE A N 1
ATOM 1371 C CA . ILE A 1 181 ? 4.545 24.683 -16.801 1.00 85.25 181 ILE A CA 1
ATOM 1372 C C . ILE A 1 181 ? 5.931 24.269 -16.297 1.00 85.25 181 ILE A C 1
ATOM 1374 O O . ILE A 1 181 ? 6.451 24.888 -15.371 1.00 85.25 181 ILE A O 1
ATOM 1378 N N . SER A 1 182 ? 6.554 23.264 -16.916 1.00 88.38 182 SER A N 1
ATOM 1379 C CA . SER A 1 182 ? 7.897 22.806 -16.549 1.00 88.38 182 SER A CA 1
ATOM 1380 C C . SER A 1 182 ? 8.936 23.925 -16.689 1.00 88.38 182 SER A C 1
ATOM 1382 O O . SER A 1 182 ? 9.749 24.133 -15.787 1.00 88.38 182 SER A O 1
ATOM 1384 N N . GLU A 1 183 ? 8.886 24.692 -17.779 1.00 91.31 183 GLU A N 1
ATOM 1385 C CA . GLU A 1 183 ? 9.762 25.850 -17.980 1.00 91.31 183 GLU A CA 1
ATOM 1386 C C . GLU A 1 183 ? 9.469 26.983 -16.987 1.00 91.31 183 GLU A C 1
ATOM 1388 O O . GLU A 1 183 ? 10.400 27.570 -16.435 1.00 91.31 183 GLU A O 1
ATOM 1393 N N . MET A 1 184 ? 8.199 27.250 -16.665 1.00 85.75 184 MET A N 1
ATOM 1394 C CA . MET A 1 184 ? 7.824 28.242 -15.650 1.00 85.75 184 MET A CA 1
ATOM 1395 C C . MET A 1 184 ? 8.357 27.873 -14.256 1.00 85.75 184 MET A C 1
ATOM 1397 O O . MET A 1 184 ? 8.918 28.724 -13.566 1.00 85.75 184 MET A O 1
ATOM 1401 N N . VAL A 1 185 ? 8.244 26.601 -13.859 1.00 88.75 185 VAL A N 1
ATOM 1402 C CA . VAL A 1 185 ? 8.772 26.086 -12.583 1.00 88.75 185 VAL A CA 1
ATOM 1403 C C . VAL A 1 185 ? 10.299 26.178 -12.542 1.00 88.75 185 VAL A C 1
ATOM 1405 O O . VAL A 1 185 ? 10.873 26.488 -11.497 1.00 88.75 185 VAL A O 1
ATOM 1408 N N . ARG A 1 186 ? 10.966 25.942 -13.676 1.00 89.56 186 ARG A N 1
ATOM 1409 C CA . ARG A 1 186 ? 12.427 26.007 -13.781 1.00 89.56 186 ARG A CA 1
ATOM 1410 C C . ARG A 1 186 ? 12.963 27.436 -13.753 1.00 89.56 186 ARG A C 1
ATOM 1412 O O . ARG A 1 186 ? 13.986 27.679 -13.117 1.00 89.56 186 ARG A O 1
ATOM 1419 N N . ALA A 1 187 ? 12.298 28.359 -14.446 1.00 90.38 187 ALA A N 1
ATOM 1420 C CA . ALA A 1 187 ? 12.726 29.748 -14.564 1.00 90.38 187 ALA A CA 1
ATOM 1421 C C . ALA A 1 187 ? 12.393 30.571 -13.310 1.00 90.38 187 ALA A C 1
ATOM 1423 O O . ALA A 1 187 ? 13.235 31.342 -12.857 1.00 90.38 187 ALA A O 1
ATOM 1424 N N . ASN A 1 188 ? 11.194 30.393 -12.737 1.00 89.12 188 ASN A N 1
ATOM 1425 C CA . ASN A 1 188 ? 10.682 31.207 -11.628 1.00 89.12 188 ASN A CA 1
ATOM 1426 C C . ASN A 1 188 ? 9.938 30.348 -10.580 1.00 89.12 188 ASN A C 1
ATOM 1428 O O . ASN A 1 188 ? 8.710 30.413 -10.459 1.00 89.12 188 ASN A O 1
ATOM 1432 N N . PRO A 1 189 ? 10.661 29.559 -9.763 1.00 87.56 189 PRO A N 1
ATOM 1433 C CA . PRO A 1 189 ? 10.049 28.612 -8.826 1.00 87.56 189 PRO A CA 1
ATOM 1434 C C . PRO A 1 189 ? 9.208 29.284 -7.728 1.00 87.56 189 PRO A C 1
ATOM 1436 O O . PRO A 1 189 ? 8.219 28.714 -7.270 1.00 87.56 189 PRO A O 1
ATOM 1439 N N . SER A 1 190 ? 9.565 30.503 -7.308 1.00 86.31 190 SER A N 1
ATOM 1440 C CA . SER A 1 190 ? 8.821 31.246 -6.281 1.00 86.31 190 SER A CA 1
ATOM 1441 C C . SER A 1 190 ? 7.443 31.707 -6.758 1.00 86.31 190 SER A C 1
ATOM 1443 O O . SER A 1 190 ? 6.498 31.721 -5.974 1.00 86.31 190 SER A O 1
ATOM 1445 N N . GLU A 1 191 ? 7.314 32.063 -8.037 1.00 83.88 191 GLU A N 1
ATOM 1446 C CA . GLU A 1 191 ? 6.043 32.477 -8.637 1.00 83.88 191 GLU A CA 1
ATOM 1447 C C . GLU A 1 191 ? 5.123 31.271 -8.864 1.00 83.88 191 GLU A C 1
ATOM 1449 O O . GLU A 1 191 ? 3.946 31.318 -8.506 1.00 83.88 191 GLU A O 1
ATOM 1454 N N . ALA A 1 192 ? 5.674 30.147 -9.337 1.00 86.69 192 ALA A N 1
ATOM 1455 C CA . ALA A 1 192 ? 4.936 28.890 -9.461 1.00 86.69 192 ALA A CA 1
ATOM 1456 C C . ALA A 1 192 ? 4.377 28.402 -8.107 1.00 86.69 192 ALA A C 1
ATOM 1458 O O . ALA A 1 192 ? 3.222 27.982 -8.027 1.00 86.69 192 ALA A O 1
ATOM 1459 N N . ALA A 1 193 ? 5.157 28.518 -7.026 1.00 87.06 193 ALA A N 1
ATOM 1460 C CA . ALA A 1 193 ? 4.712 28.169 -5.675 1.00 87.06 193 ALA A CA 1
ATOM 1461 C C . ALA A 1 193 ? 3.619 29.114 -5.139 1.00 87.06 193 ALA A C 1
ATOM 1463 O O . ALA A 1 193 ? 2.686 28.667 -4.472 1.00 87.06 193 ALA A O 1
ATOM 1464 N N . ALA A 1 194 ? 3.702 30.412 -5.446 1.00 86.50 194 ALA A N 1
ATOM 1465 C CA . ALA A 1 194 ? 2.683 31.386 -5.055 1.00 86.50 194 ALA A CA 1
ATOM 1466 C C . ALA A 1 194 ? 1.343 31.136 -5.765 1.00 86.50 194 ALA A C 1
ATOM 1468 O O . ALA A 1 194 ? 0.286 31.244 -5.143 1.00 86.50 194 ALA A O 1
ATOM 1469 N N . LEU A 1 195 ? 1.381 30.753 -7.047 1.00 84.69 195 LEU A N 1
ATOM 1470 C CA . LEU A 1 195 ? 0.190 30.327 -7.779 1.00 84.69 195 LEU A CA 1
ATOM 1471 C C . LEU A 1 195 ? -0.398 29.058 -7.159 1.00 84.69 195 LEU A C 1
ATOM 1473 O O . LEU A 1 195 ? -1.581 29.049 -6.849 1.00 84.69 195 LEU A O 1
ATOM 1477 N N . PHE A 1 196 ? 0.414 28.034 -6.894 1.00 84.56 196 PHE A N 1
ATOM 1478 C CA . PHE A 1 196 ? -0.060 26.798 -6.264 1.00 84.56 196 PHE A CA 1
ATOM 1479 C C . PHE A 1 196 ? -0.749 27.052 -4.912 1.00 84.56 196 PHE A C 1
ATOM 1481 O O . PHE A 1 196 ? -1.867 26.591 -4.700 1.00 84.56 196 PHE A O 1
ATOM 1488 N N . ASN A 1 197 ? -0.141 27.862 -4.038 1.00 84.25 197 ASN A N 1
ATOM 1489 C CA . ASN A 1 197 ? -0.739 28.220 -2.748 1.00 84.25 197 ASN A CA 1
ATOM 1490 C C . ASN A 1 197 ? -2.076 28.958 -2.899 1.00 84.25 197 ASN A C 1
ATOM 1492 O O . ASN A 1 197 ? -3.000 28.697 -2.138 1.00 84.25 197 ASN A O 1
ATOM 1496 N N . ARG A 1 198 ? -2.207 29.836 -3.900 1.00 83.88 198 ARG A N 1
ATOM 1497 C CA . ARG A 1 198 ? -3.459 30.558 -4.160 1.00 83.88 198 ARG A CA 1
ATOM 1498 C C . ARG A 1 198 ? -4.591 29.638 -4.624 1.00 83.88 198 ARG A C 1
ATOM 1500 O O . ARG A 1 198 ? -5.738 29.909 -4.299 1.00 83.88 198 ARG A O 1
ATOM 1507 N N . TRP A 1 199 ? -4.283 28.592 -5.391 1.00 81.00 199 TRP A N 1
ATOM 1508 C CA . TRP A 1 199 ? -5.278 27.601 -5.822 1.00 81.00 199 TRP A CA 1
ATOM 1509 C C . TRP A 1 199 ? -5.734 26.714 -4.661 1.00 81.00 199 TRP A C 1
ATOM 1511 O O . TRP A 1 199 ? -6.916 26.410 -4.556 1.00 81.00 199 TRP A O 1
ATOM 1521 N N . VAL A 1 200 ? -4.812 26.358 -3.764 1.00 85.88 200 VAL A N 1
ATOM 1522 C CA . VAL A 1 200 ? -5.123 25.610 -2.536 1.00 85.88 200 VAL A CA 1
ATOM 1523 C C . VAL A 1 200 ? -5.983 26.437 -1.576 1.00 85.88 200 VAL A C 1
ATOM 1525 O O . VAL A 1 200 ? -6.880 25.898 -0.944 1.00 85.88 200 VAL A O 1
ATOM 1528 N N . GLU A 1 201 ? -5.745 27.746 -1.487 1.00 83.38 201 GLU A N 1
ATOM 1529 C CA . GLU A 1 201 ? -6.510 28.650 -0.617 1.00 83.38 201 GLU A CA 1
ATOM 1530 C C . GLU A 1 201 ? -7.907 28.990 -1.169 1.00 83.38 201 GLU A C 1
ATOM 1532 O O . GLU A 1 201 ? -8.754 29.469 -0.426 1.00 83.38 201 GLU A O 1
ATOM 1537 N N . SER A 1 202 ? -8.170 28.751 -2.460 1.00 70.06 202 SER A N 1
ATOM 1538 C CA . SER A 1 202 ? -9.486 28.990 -3.073 1.00 70.06 202 SER A CA 1
ATOM 1539 C C . SER A 1 202 ? -10.463 27.806 -3.006 1.00 70.06 202 SER A C 1
ATOM 1541 O O . SER A 1 202 ? -11.594 27.965 -3.463 1.00 70.06 202 SER A O 1
ATOM 1543 N N . ASP A 1 203 ? -10.038 26.654 -2.471 1.00 55.25 203 ASP A N 1
ATOM 1544 C CA . ASP A 1 203 ? -10.836 25.416 -2.359 1.00 55.25 203 ASP A CA 1
ATOM 1545 C C . ASP A 1 203 ? -11.390 25.151 -0.932 1.00 55.25 203 ASP A C 1
ATOM 1547 O O . ASP A 1 203 ? -11.981 24.095 -0.695 1.00 55.25 203 ASP A O 1
ATOM 1551 N N . ASP A 1 204 ? -11.259 26.121 -0.014 1.00 45.31 204 ASP A N 1
ATOM 1552 C CA . ASP A 1 204 ? -11.937 26.208 1.302 1.00 45.31 204 ASP A CA 1
ATOM 1553 C C . ASP A 1 204 ? -12.922 27.400 1.336 1.00 45.31 204 ASP A C 1
ATOM 1555 O O . ASP A 1 204 ? -13.980 27.292 2.007 1.00 45.31 204 ASP A O 1
#

pLDDT: mean 78.38, std 13.75, range [42.72, 96.81]

Secondary structure (DSSP, 8-state):
------------EEEEEEHHHHHHHHHHTT-S-TTPPPPHHHHHHHHHHHHHHHHHHHGGGGT--STTSEEEEEE--HHHHHHHHHHHHHHHHHHHHHTSTTHHHHHHHHHHHHHHHHHHHHHHHHTS---PPPHHHHTTPPPPPPPTTSTTS---------------HHHHHHHHHHHHHHHHHHH-HHHHHHHHHHHHHT--

Radius of gyration: 33.62 Å; chains: 1; bounding box: 77×51×111 Å

Foldseek 3Di:
DDPDDDPPDQQAEEAEDELVVLQVVCVVVCVDPPPDGDDPVSSVVSCVVVFVVVQVVVCVVVVPPDPRSYGYDYDYDPVNVVVVVVVVVVVVVVVVQVPPPVNVVVVVVVVVVVVVVVVVVVVVVVPPDDPDPPVCVVVPDPDDDDDPVVVPDDDDPPPPPPPPPPPDPVNVVVVVVVVVLVVCCVPPVPVNVVVVVVVVVVVD

Sequence (204 aa):
SHTVGQNVTQVSVTVNIPRTYFVGRIKMRGVAAGDAEPTEDEIQAEVTKELPRIEDQVSPLISAADKGVVKAHMIPDPESLLAFRDAGKELTGFAALMKKPWFQPSVLSGLTLLAILLMFGMVRKALRQPNLPSVEELAGVPPQLPSEDDLLGEVEEAETGMEGVEVDEGEIQMRKLAEQISEMVRANPSEAAALFNRWVESDD